Protein AF-A0A973NQU5-F1 (afdb_monomer_lite)

Radius of gyration: 27.14 Å; chains: 1; bounding box: 63×46×68 Å

Sequence (276 aa):
MAVRTELIERLRERLKNPSRRTDRRISVSRYELQSATDEELRAGRQSAADDLNALIDARRRGEPPPRNLREKAAAALARMKSPAPGQDPVPASSKAIGDAGRRLGFPLPEDLTTIHTEVADGGFGPGYGLLSIAGVVRIFERLRSYDLAPPWPEEMLPITDDDGVLHCIDRTGGTIMRFDPERLNDDNNNIPEALQEVAPSLESWLDRWLKGPTEEEIGSFEAAREKAFAEARERWRQRVEAYIEQLREQSAKERAKLGLGGANWEEKLRRDLLGQ

pLDDT: mean 86.37, std 11.41, range [46.97, 97.94]

Structure (mmCIF, N/CA/C/O backbone):
data_AF-A0A973NQU5-F1
#
_entry.id   AF-A0A973NQU5-F1
#
loop_
_atom_site.group_PDB
_atom_site.id
_atom_site.type_symbol
_atom_site.label_atom_id
_atom_site.label_alt_id
_atom_site.label_comp_id
_atom_site.label_asym_id
_atom_site.label_entity_id
_atom_site.label_seq_id
_atom_site.pdbx_PDB_ins_code
_atom_site.Cartn_x
_atom_site.Cartn_y
_atom_site.Cartn_z
_atom_site.occupancy
_atom_site.B_iso_or_equiv
_atom_site.auth_seq_id
_atom_site.auth_comp_id
_atom_site.auth_asym_id
_atom_site.auth_atom_id
_atom_site.pdbx_PDB_model_num
ATOM 1 N N . MET A 1 1 ? -7.163 15.495 21.583 1.00 59.81 1 MET A N 1
ATOM 2 C CA . MET A 1 1 ? -8.585 15.813 21.317 1.00 59.81 1 MET A CA 1
ATOM 3 C C . MET A 1 1 ? -8.732 16.633 20.035 1.00 59.81 1 MET A C 1
ATOM 5 O O . MET A 1 1 ? -9.025 16.021 19.024 1.00 59.81 1 MET A O 1
ATOM 9 N N . ALA A 1 2 ? -8.431 17.941 20.005 1.00 67.12 2 ALA A N 1
ATOM 10 C CA . ALA A 1 2 ? -8.667 18.783 18.814 1.00 67.12 2 ALA A CA 1
ATOM 11 C C . ALA A 1 2 ? -7.945 18.320 17.525 1.00 67.12 2 ALA A C 1
ATOM 13 O O . ALA A 1 2 ? -8.575 18.226 16.478 1.00 67.12 2 ALA A O 1
ATOM 14 N N . VAL A 1 3 ? -6.658 17.958 17.616 1.00 69.81 3 VAL A N 1
ATOM 15 C CA . VAL A 1 3 ? -5.856 17.483 16.464 1.00 69.81 3 VAL A CA 1
ATOM 16 C C . VAL A 1 3 ? -6.417 16.186 15.867 1.00 69.81 3 VAL A C 1
ATOM 18 O O . VAL A 1 3 ? -6.486 16.033 14.650 1.00 69.81 3 VAL A O 1
ATOM 21 N N . ARG A 1 4 ? -6.881 15.268 16.724 1.00 80.56 4 ARG A N 1
ATOM 22 C CA . ARG A 1 4 ? -7.478 13.995 16.302 1.00 80.56 4 ARG A CA 1
ATOM 23 C C . ARG A 1 4 ? -8.806 14.216 15.577 1.00 80.56 4 ARG A C 1
ATOM 25 O O . ARG A 1 4 ? -9.023 13.632 14.524 1.00 80.56 4 ARG A O 1
ATOM 32 N N . THR A 1 5 ? -9.663 15.098 16.091 1.00 86.38 5 THR A N 1
ATOM 33 C CA . THR A 1 5 ? -10.928 15.456 15.429 1.00 86.38 5 THR A CA 1
ATOM 34 C C . THR A 1 5 ? -10.690 16.075 14.050 1.00 86.38 5 THR A C 1
ATOM 36 O O . THR A 1 5 ? -11.356 15.700 13.090 1.00 86.38 5 THR A O 1
ATOM 39 N N . GLU A 1 6 ? -9.705 16.967 13.920 1.00 91.88 6 GLU A N 1
ATOM 40 C CA . GLU A 1 6 ? -9.344 17.563 12.629 1.00 91.88 6 GLU A CA 1
ATOM 41 C C . GLU A 1 6 ? -8.866 16.509 11.617 1.00 91.88 6 GLU A C 1
ATOM 43 O O . GLU A 1 6 ? -9.271 16.537 10.453 1.00 91.88 6 GLU A O 1
ATOM 48 N N . LEU A 1 7 ? -8.041 15.549 12.053 1.00 92.62 7 LEU A N 1
ATOM 49 C CA . LEU A 1 7 ? -7.598 14.447 11.200 1.00 92.62 7 LEU A CA 1
ATOM 50 C C . LEU A 1 7 ? -8.782 13.608 10.702 1.00 92.62 7 LEU A C 1
ATOM 52 O O . LEU A 1 7 ? -8.854 13.321 9.510 1.00 92.62 7 LEU A O 1
ATOM 56 N N . ILE A 1 8 ? -9.714 13.243 11.586 1.00 93.75 8 ILE A N 1
ATOM 57 C CA . ILE A 1 8 ? -10.902 12.452 11.231 1.00 93.75 8 ILE A CA 1
ATOM 58 C C . ILE A 1 8 ? -11.762 13.179 10.191 1.00 93.75 8 ILE A C 1
ATOM 60 O O . ILE A 1 8 ? -12.159 12.570 9.198 1.00 93.75 8 ILE A O 1
ATOM 64 N N . GLU A 1 9 ? -11.995 14.481 10.354 1.00 93.50 9 GLU A N 1
ATOM 65 C CA . GLU A 1 9 ? -12.750 15.269 9.373 1.00 93.50 9 GLU A CA 1
ATOM 66 C C . GLU A 1 9 ? -12.030 15.349 8.023 1.00 93.50 9 GLU A C 1
ATOM 68 O O . GLU A 1 9 ? -12.641 15.139 6.974 1.00 93.50 9 GLU A O 1
ATOM 73 N N . ARG A 1 10 ? -10.709 15.560 8.028 1.00 93.62 10 ARG A N 1
ATOM 74 C CA . ARG A 1 10 ? -9.906 15.554 6.798 1.00 93.62 10 ARG A CA 1
ATOM 75 C C . ARG A 1 10 ? -9.915 14.191 6.111 1.00 93.62 10 ARG A C 1
ATOM 77 O O . ARG A 1 10 ? -9.963 14.142 4.885 1.00 93.62 10 ARG A O 1
ATOM 84 N N . LEU A 1 11 ? -9.884 13.098 6.875 1.00 92.56 11 LEU A N 1
ATOM 85 C CA . LEU A 1 11 ? -10.032 11.742 6.350 1.00 92.56 11 LEU A CA 1
ATOM 86 C C . LEU A 1 11 ? -11.412 11.569 5.707 1.00 92.56 11 LEU A C 1
ATOM 88 O O . LEU A 1 11 ? -11.478 11.231 4.530 1.00 92.56 11 LEU A O 1
ATOM 92 N N . ARG A 1 12 ? -12.504 11.876 6.417 1.00 91.00 12 ARG A N 1
ATOM 93 C CA . ARG A 1 12 ? -13.875 11.792 5.879 1.00 91.00 12 ARG A CA 1
ATOM 94 C C . ARG A 1 12 ? -14.043 12.604 4.598 1.00 91.00 12 ARG A C 1
ATOM 96 O O . ARG A 1 12 ? -14.591 12.096 3.622 1.00 91.00 12 ARG A O 1
ATOM 103 N N . GLU A 1 13 ? -13.542 13.837 4.576 1.00 89.94 13 GLU A N 1
ATOM 104 C CA . GLU A 1 13 ? -13.572 14.685 3.384 1.00 89.94 13 GLU A CA 1
ATOM 105 C C . GLU A 1 13 ? -12.774 14.056 2.240 1.00 89.94 13 GLU A C 1
ATOM 107 O O . GLU A 1 13 ? -13.245 13.994 1.105 1.00 89.94 13 GLU A O 1
ATOM 112 N N . ARG A 1 14 ? -11.595 13.497 2.539 1.00 85.88 14 ARG A N 1
ATOM 113 C CA . ARG A 1 14 ? -10.786 12.792 1.545 1.00 85.88 14 ARG A CA 1
ATOM 114 C C . ARG A 1 14 ? -11.508 11.578 0.965 1.00 85.88 14 ARG A C 1
ATOM 116 O O . ARG A 1 14 ? -11.437 11.377 -0.244 1.00 85.88 14 ARG A O 1
ATOM 123 N N . LEU A 1 15 ? -12.235 10.820 1.789 1.00 83.50 15 LEU A N 1
ATOM 124 C CA . LEU A 1 15 ? -13.041 9.675 1.361 1.00 83.50 15 LEU A CA 1
ATOM 125 C C . LEU A 1 15 ? -14.243 10.075 0.495 1.00 83.50 15 LEU A C 1
ATOM 127 O O . LEU A 1 15 ? -14.815 9.210 -0.160 1.00 83.50 15 LEU A O 1
ATOM 131 N N . LYS A 1 16 ? -14.644 11.348 0.416 1.00 83.44 16 LYS A N 1
ATOM 132 C CA . LYS A 1 16 ? -15.660 11.770 -0.566 1.00 83.44 16 LYS A CA 1
ATOM 133 C C . LYS A 1 16 ? -15.128 11.758 -1.995 1.00 83.44 16 LYS A C 1
ATOM 135 O O . LYS A 1 16 ? -15.927 11.720 -2.924 1.00 83.44 16 LYS A O 1
ATOM 140 N N . ASN A 1 17 ? -13.806 11.769 -2.179 1.00 78.06 17 ASN A N 1
ATOM 141 C CA . ASN A 1 17 ? -13.178 11.653 -3.486 1.00 78.06 17 ASN A CA 1
ATOM 142 C C . ASN A 1 17 ? -12.894 10.172 -3.814 1.00 78.06 17 ASN A C 1
ATOM 144 O O . ASN A 1 17 ? -11.998 9.585 -3.201 1.00 78.06 17 ASN A O 1
ATOM 148 N N . PRO A 1 18 ? -13.591 9.568 -4.797 1.00 72.25 18 PRO A N 1
ATOM 149 C CA . PRO A 1 18 ? -13.374 8.174 -5.169 1.00 72.25 18 PRO A CA 1
ATOM 150 C C . PRO A 1 18 ? -11.935 7.862 -5.593 1.00 72.25 18 PRO A C 1
ATOM 152 O O . PRO A 1 18 ? -11.453 6.793 -5.264 1.00 72.25 18 PRO A O 1
ATOM 155 N N . SER A 1 19 ? -11.202 8.790 -6.226 1.00 69.31 19 SER A N 1
ATOM 156 C CA . SER A 1 19 ? -9.798 8.555 -6.626 1.00 69.31 19 SER A CA 1
ATOM 157 C C . SER A 1 19 ? -8.796 8.598 -5.465 1.00 69.31 19 SER A C 1
ATOM 159 O O . SER A 1 19 ? -7.590 8.434 -5.655 1.00 69.31 19 SER A O 1
ATOM 161 N N . ARG A 1 20 ? -9.279 8.888 -4.253 1.00 72.19 20 ARG A N 1
ATOM 162 C CA . ARG A 1 20 ? -8.501 8.928 -3.009 1.00 72.19 20 ARG A CA 1
ATOM 163 C C . ARG A 1 20 ? -8.943 7.871 -2.006 1.00 72.19 20 AR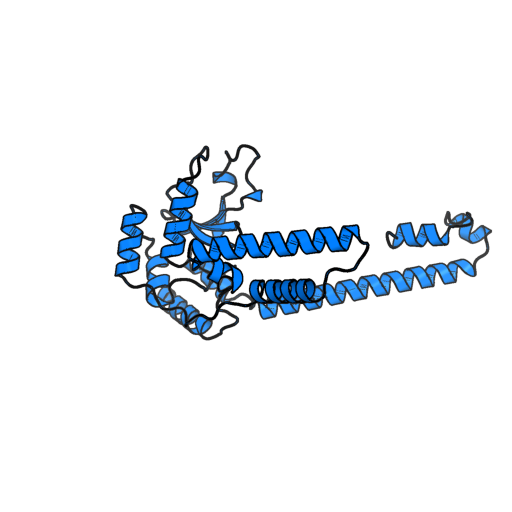G A C 1
ATOM 165 O O . ARG A 1 20 ? -8.289 7.713 -0.976 1.00 72.19 20 ARG A O 1
ATOM 172 N N . ARG A 1 21 ? -10.027 7.151 -2.289 1.00 72.00 21 ARG A N 1
ATOM 173 C CA . ARG A 1 21 ? -10.263 5.855 -1.667 1.00 72.00 21 ARG A CA 1
ATOM 174 C C . ARG A 1 21 ? -9.197 4.947 -2.262 1.00 72.00 21 ARG A C 1
ATOM 176 O O . ARG A 1 21 ? -9.011 4.923 -3.470 1.00 72.00 21 ARG A O 1
ATOM 183 N N . THR A 1 22 ? -8.443 4.254 -1.424 1.00 60.69 22 THR A N 1
ATOM 184 C CA . THR A 1 22 ? -7.533 3.209 -1.908 1.00 60.69 22 THR A CA 1
ATOM 185 C C . THR A 1 22 ? -8.295 1.909 -2.049 1.00 60.69 22 THR A C 1
ATOM 187 O O . THR A 1 22 ? -7.777 0.820 -1.823 1.00 60.69 22 THR A O 1
ATOM 190 N N . ASP A 1 23 ? -9.541 2.025 -2.515 1.00 49.03 23 ASP A N 1
ATOM 191 C CA . ASP A 1 23 ? -10.288 0.934 -3.075 1.00 49.03 23 ASP A CA 1
ATOM 192 C C . ASP A 1 23 ? -9.669 0.562 -4.433 1.00 49.03 23 ASP A C 1
ATOM 194 O O . ASP A 1 23 ? -10.332 0.473 -5.466 1.00 49.03 23 ASP A O 1
ATOM 198 N N . ARG A 1 24 ? -8.447 0.019 -4.366 1.00 46.97 24 ARG A N 1
ATOM 199 C CA . ARG A 1 24 ? -8.291 -1.348 -4.849 1.00 46.97 24 ARG A CA 1
ATOM 200 C C . ARG A 1 24 ? -9.302 -2.209 -4.097 1.00 46.97 24 ARG A C 1
ATOM 202 O O . ARG A 1 24 ? -8.956 -3.034 -3.255 1.00 46.97 24 ARG A O 1
ATOM 209 N N . ARG A 1 25 ? -10.589 -2.046 -4.446 1.00 51.72 25 ARG A N 1
ATOM 210 C CA . ARG A 1 25 ? -11.552 -3.126 -4.403 1.00 51.72 25 ARG A CA 1
ATOM 211 C C . ARG A 1 25 ? -10.754 -4.282 -4.950 1.00 51.72 25 ARG A C 1
ATOM 213 O O . ARG A 1 25 ? -10.216 -4.178 -6.058 1.00 51.72 25 ARG A O 1
ATOM 220 N N . ILE A 1 26 ? -10.601 -5.303 -4.114 1.00 52.62 26 ILE A N 1
ATOM 221 C CA . ILE A 1 26 ? -10.210 -6.645 -4.515 1.00 52.62 26 ILE A CA 1
ATOM 222 C C . ILE A 1 26 ? -10.668 -6.770 -5.963 1.00 52.62 26 ILE A C 1
ATOM 224 O O . ILE A 1 26 ? -11.856 -6.531 -6.213 1.00 52.62 26 ILE A O 1
ATOM 228 N N . SER A 1 27 ? -9.732 -6.915 -6.911 1.00 57.09 27 SER A N 1
ATOM 229 C CA . SER A 1 27 ? -10.090 -6.841 -8.333 1.00 57.09 27 SER A CA 1
ATOM 230 C C . SER A 1 27 ? -11.319 -7.706 -8.563 1.00 57.09 27 SER A C 1
ATOM 232 O O . SER A 1 27 ? -11.478 -8.677 -7.826 1.00 57.09 27 SER A O 1
ATOM 234 N N . VAL A 1 28 ? -12.202 -7.398 -9.516 1.00 56.66 28 VAL A N 1
ATOM 235 C CA . VAL A 1 28 ? -13.413 -8.226 -9.738 1.00 56.66 28 VAL A CA 1
ATOM 236 C C . VAL A 1 28 ? -13.073 -9.723 -9.651 1.00 56.66 28 VAL A C 1
ATOM 238 O O . VAL A 1 28 ? -13.726 -10.467 -8.931 1.00 56.66 28 VAL A O 1
ATOM 241 N N . SER A 1 29 ? -11.933 -10.106 -10.235 1.00 65.94 29 SER A N 1
ATOM 242 C CA . SER A 1 29 ? -11.349 -11.443 -10.117 1.00 65.94 29 SER A CA 1
ATOM 243 C C . SER A 1 29 ? -11.020 -11.899 -8.685 1.00 65.94 29 SER A C 1
ATOM 245 O O . SER A 1 29 ? -11.381 -13.010 -8.308 1.00 65.94 29 SER A O 1
ATOM 247 N N . ARG A 1 30 ? -10.303 -11.103 -7.888 1.00 61.12 30 ARG A N 1
ATOM 248 C CA . ARG A 1 30 ? -9.896 -11.466 -6.523 1.00 61.12 30 ARG A CA 1
ATOM 249 C C . ARG A 1 30 ? -11.069 -11.365 -5.526 1.00 61.12 30 ARG A C 1
ATOM 251 O O . ARG A 1 30 ? -11.092 -12.145 -4.582 1.00 61.12 30 ARG A O 1
ATOM 258 N N . TYR A 1 31 ? -12.052 -10.487 -5.754 1.00 59.41 31 TYR A N 1
ATOM 259 C CA . TYR A 1 31 ? -13.321 -10.471 -5.012 1.00 59.41 31 TYR A CA 1
ATOM 260 C C . TYR A 1 31 ? -14.111 -11.756 -5.261 1.00 59.41 31 TYR A C 1
ATOM 262 O O . TYR A 1 31 ? -14.460 -12.445 -4.311 1.00 59.41 31 TYR A O 1
ATOM 270 N N . GLU A 1 32 ? -14.322 -12.116 -6.529 1.00 65.06 32 GLU A N 1
ATOM 271 C CA . GLU A 1 32 ? -15.012 -13.352 -6.911 1.00 65.06 32 GLU A CA 1
ATOM 272 C C . GLU A 1 32 ? -14.291 -14.590 -6.390 1.00 65.06 32 GLU A C 1
ATOM 274 O O . GLU A 1 32 ? -14.937 -15.492 -5.889 1.00 65.06 32 GLU A O 1
ATOM 279 N N . LEU A 1 33 ? -12.957 -14.631 -6.428 1.00 68.44 33 LEU A N 1
ATOM 280 C CA . LEU A 1 33 ? -12.190 -15.729 -5.830 1.00 68.44 33 LEU A CA 1
ATOM 281 C C . LEU A 1 33 ? -12.397 -15.853 -4.314 1.00 68.44 33 LEU A C 1
ATOM 283 O O . LEU A 1 33 ? -12.327 -16.958 -3.787 1.00 68.44 33 LEU A O 1
ATOM 287 N N . GLN A 1 34 ? -12.604 -14.738 -3.612 1.00 61.31 34 GLN A N 1
ATOM 288 C CA . GLN A 1 34 ? -12.816 -14.730 -2.163 1.00 61.31 34 GLN A CA 1
ATOM 289 C C . GLN A 1 34 ? -14.265 -15.013 -1.763 1.00 61.31 34 GLN A C 1
ATOM 291 O O . GLN A 1 34 ? -14.490 -15.519 -0.666 1.00 61.31 34 GLN A O 1
ATOM 296 N N . SER A 1 35 ? -15.235 -14.668 -2.612 1.00 60.97 35 SER A N 1
ATOM 297 C CA . SER A 1 35 ? -16.658 -14.945 -2.391 1.00 60.97 35 SER A CA 1
ATOM 298 C C . SER A 1 35 ? -17.134 -16.249 -3.033 1.00 60.97 35 SER A C 1
ATOM 300 O O . SER A 1 35 ? -18.232 -16.702 -2.713 1.00 60.97 35 SER A O 1
ATOM 302 N N . ALA A 1 36 ? -16.320 -16.858 -3.900 1.00 70.31 36 ALA A N 1
ATOM 303 C CA . ALA A 1 36 ? -16.636 -18.103 -4.579 1.00 70.31 36 ALA A CA 1
ATOM 304 C C . ALA A 1 36 ? -16.765 -19.265 -3.595 1.00 70.31 36 ALA A C 1
ATOM 306 O O . ALA A 1 36 ? -15.918 -19.510 -2.735 1.00 70.31 36 ALA A O 1
ATOM 307 N N . THR A 1 37 ? -17.818 -20.036 -3.800 1.00 78.19 37 THR A N 1
ATOM 308 C CA . THR A 1 37 ? -18.009 -21.355 -3.217 1.00 78.19 37 THR A CA 1
ATOM 309 C C . THR A 1 37 ? -16.975 -22.347 -3.758 1.00 78.19 37 THR A C 1
ATOM 311 O O . THR A 1 37 ? -16.409 -22.183 -4.844 1.00 78.19 37 THR A O 1
ATOM 314 N N . ASP A 1 38 ? -16.766 -23.450 -3.038 1.00 70.12 38 ASP A N 1
ATOM 315 C CA . ASP A 1 38 ? -15.877 -24.533 -3.484 1.00 70.12 38 ASP A CA 1
ATOM 316 C C . ASP A 1 38 ? -16.263 -25.102 -4.860 1.00 70.12 38 ASP A C 1
ATOM 318 O O . ASP A 1 38 ? -15.408 -25.594 -5.604 1.00 70.12 38 ASP A O 1
ATOM 322 N N . GLU A 1 39 ? -17.550 -25.050 -5.210 1.00 74.50 39 GLU A N 1
ATOM 323 C CA . GLU A 1 39 ? -18.064 -25.484 -6.507 1.00 74.50 39 GLU A CA 1
ATOM 324 C C . GLU A 1 39 ? -17.664 -24.525 -7.632 1.00 74.50 39 GLU A C 1
ATOM 326 O O . GLU A 1 39 ? -17.133 -24.967 -8.655 1.00 74.50 39 GLU A O 1
ATOM 331 N N . GLU A 1 40 ? -17.797 -23.219 -7.406 1.00 69.00 40 GLU A N 1
ATOM 332 C CA . GLU A 1 40 ? -17.357 -22.177 -8.339 1.00 69.00 40 GLU A CA 1
ATOM 333 C C . GLU A 1 40 ? -15.834 -22.200 -8.538 1.00 69.00 40 GLU A C 1
ATOM 335 O O . GLU A 1 40 ? -15.351 -22.125 -9.671 1.00 69.00 40 GLU A O 1
ATOM 340 N N . LEU A 1 41 ? -15.058 -22.413 -7.468 1.00 74.44 41 LEU A N 1
ATOM 341 C CA . LEU A 1 41 ? -13.600 -22.563 -7.549 1.00 74.44 41 LEU A CA 1
ATOM 342 C C . LEU A 1 41 ? -13.176 -23.811 -8.336 1.00 74.44 41 LEU A C 1
ATOM 344 O O . LEU A 1 41 ? -12.139 -23.810 -9.010 1.00 74.44 41 LEU A O 1
ATOM 348 N N . ARG A 1 42 ? -13.938 -24.906 -8.244 1.00 78.25 42 ARG A N 1
ATOM 349 C CA . ARG A 1 42 ? -13.676 -26.135 -9.009 1.00 78.25 42 ARG A CA 1
ATOM 350 C C . ARG A 1 42 ? -14.001 -25.938 -10.489 1.00 78.25 42 ARG A C 1
ATOM 352 O O . ARG A 1 42 ? -13.183 -26.299 -11.334 1.00 78.25 42 ARG A O 1
ATOM 359 N N . ALA A 1 43 ? -15.138 -25.317 -10.796 1.00 79.38 43 ALA A N 1
ATOM 360 C CA . ALA A 1 43 ? -15.532 -24.988 -12.164 1.00 79.38 43 ALA A CA 1
ATOM 361 C C . ALA A 1 43 ? -14.533 -24.028 -12.833 1.00 79.38 43 ALA A C 1
ATOM 363 O O . ALA A 1 43 ? -14.110 -24.261 -13.968 1.00 79.38 43 ALA A O 1
ATOM 364 N N . GLY A 1 44 ? -14.076 -23.000 -12.108 1.00 82.62 44 GLY A N 1
ATOM 365 C CA . GLY A 1 44 ? -13.054 -22.068 -12.588 1.00 82.62 44 GLY A CA 1
ATOM 366 C C . GLY A 1 44 ? -11.729 -22.759 -12.928 1.00 82.62 44 GLY A C 1
ATOM 367 O O . GLY A 1 44 ? -11.143 -22.490 -13.978 1.00 82.62 44 GLY A O 1
ATOM 368 N N . ARG A 1 45 ? -11.284 -23.708 -12.091 1.00 85.31 45 ARG A N 1
ATOM 369 C CA . ARG A 1 45 ? -10.077 -24.513 -12.352 1.00 85.31 45 ARG A CA 1
ATOM 370 C C . ARG A 1 45 ? -10.205 -25.379 -13.603 1.00 85.31 45 ARG A C 1
ATOM 372 O O . ARG A 1 45 ? -9.264 -25.420 -14.392 1.00 85.31 45 ARG A O 1
ATOM 379 N N . GLN A 1 46 ? -11.352 -26.029 -13.804 1.00 86.12 46 GLN A N 1
ATOM 380 C CA . GLN A 1 46 ? -11.585 -26.844 -14.998 1.00 86.12 46 GLN A CA 1
ATOM 381 C C . GLN A 1 46 ? -11.560 -25.986 -16.271 1.00 86.12 46 GLN A C 1
ATOM 383 O O . GLN A 1 46 ? -10.836 -26.308 -17.209 1.00 86.12 46 GLN A O 1
ATOM 388 N N . SER A 1 47 ? -12.250 -24.839 -16.266 1.00 87.56 47 SER A N 1
ATOM 389 C CA . SER A 1 47 ? -12.240 -23.916 -17.408 1.00 87.56 47 SER A CA 1
ATOM 390 C C . SER A 1 47 ? -10.833 -23.405 -17.737 1.00 87.56 47 SER A C 1
ATOM 392 O O . SER A 1 47 ? -10.508 -23.242 -18.911 1.00 87.56 47 SER A O 1
ATOM 394 N N . ALA A 1 48 ? -9.998 -23.136 -16.728 1.00 86.38 48 ALA A N 1
ATOM 395 C CA . ALA A 1 48 ? -8.621 -22.698 -16.944 1.00 86.38 48 ALA A CA 1
ATOM 396 C C . ALA A 1 48 ? -7.744 -23.809 -17.548 1.00 86.38 48 ALA A C 1
ATOM 398 O O . ALA A 1 48 ? -6.904 -23.533 -18.406 1.00 86.38 48 ALA A O 1
ATOM 399 N N . ALA A 1 49 ? -7.950 -25.063 -17.130 1.00 88.12 49 ALA A N 1
ATOM 400 C CA . ALA A 1 49 ? -7.253 -26.216 -17.693 1.00 88.12 49 ALA A CA 1
ATOM 401 C C . ALA A 1 49 ? -7.615 -26.433 -19.173 1.00 88.12 49 ALA A C 1
ATOM 403 O O . ALA A 1 49 ? -6.727 -26.653 -20.000 1.00 88.12 49 ALA A O 1
ATOM 404 N N . ASP A 1 50 ? -8.895 -26.304 -19.522 1.00 90.75 50 ASP A N 1
ATOM 405 C CA . ASP A 1 50 ? -9.370 -26.443 -20.902 1.00 90.75 50 ASP A CA 1
ATOM 406 C C . ASP A 1 50 ? -8.809 -25.330 -21.808 1.00 90.75 50 ASP A C 1
ATOM 408 O O . ASP A 1 50 ? -8.310 -25.604 -22.904 1.00 90.75 50 ASP A O 1
ATOM 412 N N . ASP A 1 51 ? -8.806 -24.081 -21.326 1.00 90.69 51 ASP A N 1
ATOM 413 C CA . ASP A 1 51 ? -8.229 -22.939 -22.046 1.00 90.69 51 ASP A CA 1
ATOM 414 C C . ASP A 1 51 ? -6.705 -23.111 -22.255 1.00 90.69 51 ASP A C 1
ATOM 416 O O . ASP A 1 51 ? -6.185 -22.806 -23.333 1.00 90.69 51 ASP A O 1
ATOM 420 N N . LEU A 1 52 ? -5.980 -23.652 -21.266 1.00 89.88 52 LEU A N 1
ATOM 421 C CA . LEU A 1 52 ? -4.547 -23.950 -21.385 1.00 89.88 52 LEU A CA 1
ATOM 422 C C . LEU A 1 52 ? -4.269 -25.046 -22.424 1.00 89.88 52 LEU A C 1
ATOM 424 O O . LEU A 1 52 ? -3.363 -24.893 -23.246 1.00 89.88 52 LEU A O 1
ATOM 428 N N . ASN A 1 53 ? -5.056 -26.124 -22.428 1.00 92.25 53 ASN A N 1
ATOM 429 C CA . ASN A 1 53 ? -4.931 -27.192 -23.422 1.00 92.25 53 ASN A CA 1
ATOM 430 C C . ASN A 1 53 ? -5.151 -26.660 -24.845 1.00 92.25 53 ASN A C 1
ATOM 432 O O . ASN A 1 53 ? -4.354 -26.938 -25.742 1.00 92.25 53 ASN A O 1
ATOM 436 N N . ALA A 1 54 ? -6.159 -25.806 -25.039 1.00 89.38 54 ALA A N 1
ATOM 437 C CA . ALA A 1 54 ? -6.422 -25.178 -26.330 1.00 89.38 54 ALA A CA 1
ATOM 438 C C . ALA A 1 54 ? -5.258 -24.283 -26.812 1.00 89.38 54 ALA A C 1
ATOM 440 O O . ALA A 1 54 ? -4.952 -24.257 -28.008 1.00 89.38 54 ALA A O 1
ATOM 441 N N . LEU A 1 55 ? -4.568 -23.583 -25.900 1.00 89.62 55 LEU A N 1
ATOM 442 C CA . LEU A 1 55 ? -3.359 -22.810 -26.223 1.00 89.62 55 LEU A CA 1
ATOM 443 C C . LEU A 1 55 ? -2.175 -23.704 -26.607 1.00 89.62 55 LEU A C 1
ATOM 445 O O . LEU A 1 55 ? -1.456 -23.389 -27.559 1.00 89.62 55 LEU A O 1
ATOM 449 N N . ILE A 1 56 ? -1.969 -24.806 -25.881 1.00 91.75 56 ILE A N 1
ATOM 450 C CA . ILE A 1 56 ? -0.913 -25.783 -26.178 1.00 91.75 56 ILE A CA 1
ATOM 451 C C . ILE A 1 56 ? -1.122 -26.367 -27.577 1.00 91.75 56 ILE A C 1
ATOM 453 O O . ILE A 1 56 ? -0.175 -26.434 -28.364 1.00 91.75 56 ILE A O 1
ATOM 457 N N . ASP A 1 57 ? -2.356 -26.725 -27.917 1.00 92.88 57 ASP A N 1
ATOM 458 C CA . ASP A 1 57 ? -2.692 -27.304 -29.213 1.00 92.88 57 ASP A CA 1
ATOM 459 C C . ASP A 1 57 ? -2.537 -26.310 -30.369 1.00 92.88 57 ASP A C 1
ATOM 461 O O . ASP A 1 57 ? -1.968 -26.663 -31.404 1.00 92.88 57 ASP A O 1
ATOM 465 N N . ALA A 1 58 ? -2.958 -25.052 -30.194 1.00 89.19 58 ALA A N 1
ATOM 466 C CA . ALA A 1 58 ? -2.715 -24.002 -31.188 1.00 89.19 58 ALA A CA 1
ATOM 467 C C . ALA A 1 58 ? -1.209 -23.797 -31.426 1.00 89.19 58 ALA A C 1
ATOM 469 O O . ALA A 1 58 ? -0.751 -23.761 -32.569 1.00 89.19 58 ALA A O 1
ATOM 470 N N . ARG A 1 59 ? -0.409 -23.771 -30.350 1.00 91.31 59 ARG A N 1
ATOM 471 C CA . ARG A 1 59 ? 1.050 -23.642 -30.448 1.00 91.31 59 ARG A CA 1
ATOM 472 C C . ARG A 1 59 ? 1.694 -24.834 -31.155 1.00 91.31 59 ARG A C 1
ATOM 474 O O . ARG A 1 59 ? 2.602 -24.633 -31.956 1.00 91.31 59 ARG A O 1
ATOM 481 N N . ARG A 1 60 ? 1.221 -26.059 -30.899 1.00 93.00 60 ARG A N 1
ATOM 482 C CA . ARG A 1 60 ? 1.682 -27.274 -31.598 1.00 93.00 60 ARG A CA 1
ATOM 483 C C . ARG A 1 60 ? 1.400 -27.227 -33.098 1.00 93.00 60 ARG A C 1
ATOM 485 O O . ARG A 1 60 ? 2.207 -27.730 -33.871 1.00 93.00 60 ARG A O 1
ATOM 492 N N . ARG A 1 61 ? 0.294 -26.602 -33.509 1.00 92.69 61 ARG A N 1
ATOM 493 C CA . ARG A 1 61 ? -0.065 -26.402 -34.923 1.00 92.69 61 ARG A CA 1
ATOM 494 C C . ARG A 1 61 ? 0.623 -25.197 -35.579 1.00 92.69 61 ARG A C 1
ATOM 496 O O . ARG A 1 61 ? 0.422 -24.968 -36.765 1.00 92.69 61 ARG A O 1
ATOM 503 N N . GLY A 1 62 ? 1.431 -24.430 -34.839 1.00 93.50 62 GLY A N 1
ATOM 504 C CA . GLY A 1 62 ? 2.025 -23.183 -35.338 1.00 93.50 62 GLY A CA 1
ATOM 505 C C . GLY A 1 62 ? 0.993 -22.074 -35.571 1.00 93.50 62 GLY A C 1
ATOM 506 O O . GLY A 1 62 ? 1.257 -21.119 -36.299 1.00 93.50 62 GLY A O 1
ATOM 507 N N . GLU A 1 63 ? -0.186 -22.200 -34.966 1.00 92.50 63 GLU A N 1
ATOM 508 C CA . GLU A 1 63 ? -1.297 -21.274 -35.126 1.00 92.50 63 GLU A CA 1
ATOM 509 C C . GLU A 1 63 ? -1.266 -20.185 -34.044 1.00 92.50 63 GLU A C 1
ATOM 511 O O . GLU A 1 63 ? -0.823 -20.413 -32.911 1.00 92.50 63 GLU A O 1
ATOM 516 N N . PRO A 1 64 ? -1.773 -18.981 -34.351 1.00 90.38 64 PRO A N 1
ATOM 517 C CA . PRO A 1 64 ? -2.025 -17.980 -33.328 1.00 90.38 64 PRO A CA 1
ATOM 518 C C . PRO A 1 64 ? -3.024 -18.485 -32.269 1.00 90.38 64 PRO A C 1
ATOM 520 O O . PRO A 1 64 ? -3.923 -19.261 -32.597 1.00 90.38 64 PRO A O 1
ATOM 523 N N . PRO A 1 65 ? -2.959 -17.974 -31.022 1.00 88.88 65 PRO A N 1
ATOM 524 C CA . PRO A 1 65 ? -3.983 -18.237 -30.019 1.00 88.88 65 PRO A CA 1
ATOM 525 C C . PRO A 1 65 ? -5.396 -17.953 -30.558 1.00 88.88 65 PRO A C 1
ATOM 527 O O . PRO A 1 65 ? -5.600 -16.880 -31.143 1.00 88.88 65 PRO A O 1
ATOM 530 N N . PRO A 1 66 ? -6.365 -18.860 -30.336 1.00 91.25 66 PRO A N 1
ATOM 531 C CA . PRO A 1 66 ? -7.755 -18.667 -30.723 1.00 91.25 66 PRO A CA 1
ATOM 532 C C . PRO A 1 66 ? -8.312 -17.318 -30.258 1.00 91.25 66 PRO A C 1
ATOM 534 O O . PRO A 1 66 ? -8.032 -16.852 -29.149 1.00 91.25 66 PRO A O 1
ATOM 537 N N . ARG A 1 67 ? -9.118 -16.673 -31.110 1.00 88.94 67 ARG A N 1
ATOM 538 C CA . ARG A 1 67 ? -9.663 -15.330 -30.852 1.00 88.94 67 ARG A CA 1
ATOM 539 C C . ARG A 1 67 ? -10.437 -15.257 -29.532 1.00 88.94 67 ARG A C 1
ATOM 541 O O . ARG A 1 67 ? -10.224 -14.324 -28.767 1.00 88.94 67 ARG A O 1
ATOM 548 N N . ASN A 1 68 ? -11.259 -16.260 -29.238 1.00 88.75 68 ASN A N 1
ATOM 549 C CA . ASN A 1 68 ? -12.009 -16.364 -27.986 1.00 88.75 68 ASN A CA 1
ATOM 550 C C . ASN A 1 68 ? -11.092 -16.405 -26.750 1.00 88.75 68 ASN A C 1
ATOM 552 O O . ASN A 1 68 ? -11.431 -15.817 -25.729 1.00 88.75 68 ASN A O 1
ATOM 556 N N . LEU A 1 69 ? -9.919 -17.044 -26.832 1.00 87.88 69 LEU A N 1
ATOM 557 C CA . LEU A 1 69 ? -8.951 -17.071 -25.729 1.00 87.88 69 LEU A CA 1
ATOM 558 C C . LEU A 1 69 ? -8.253 -15.723 -25.551 1.00 87.88 69 LEU A C 1
ATOM 560 O O . LEU A 1 69 ? -8.023 -15.298 -24.424 1.00 87.88 69 LEU A O 1
ATOM 564 N N . ARG A 1 70 ? -7.962 -15.013 -26.648 1.00 86.81 70 ARG A N 1
ATOM 565 C CA . ARG A 1 70 ? -7.437 -13.638 -26.585 1.00 86.81 70 ARG A CA 1
ATOM 566 C C . ARG A 1 70 ? -8.446 -12.680 -25.957 1.00 86.81 70 ARG A C 1
ATOM 568 O O . ARG A 1 70 ? -8.070 -11.874 -25.114 1.00 86.81 70 ARG A O 1
ATOM 575 N N . GLU A 1 71 ? -9.717 -12.790 -26.337 1.00 87.38 71 GLU A N 1
ATOM 576 C CA . GLU A 1 71 ? -10.810 -11.998 -25.765 1.00 87.38 71 GLU A CA 1
ATOM 577 C C . GLU A 1 71 ? -11.028 -12.339 -24.284 1.00 87.38 71 GLU A C 1
ATOM 579 O O . GLU A 1 71 ? -11.099 -11.428 -23.460 1.00 87.38 71 GLU A O 1
ATOM 584 N N . LYS A 1 72 ? -11.024 -13.628 -23.911 1.00 84.50 72 LYS A N 1
ATOM 585 C CA . LYS A 1 72 ? -11.048 -14.067 -22.505 1.00 84.50 72 LYS A CA 1
ATOM 586 C C . LYS A 1 72 ? -9.863 -13.517 -21.710 1.00 84.50 72 LYS A C 1
ATOM 588 O O . LYS A 1 72 ? -10.065 -13.021 -20.608 1.00 84.50 72 LYS A O 1
ATOM 593 N N . ALA A 1 73 ? -8.647 -13.566 -22.253 1.00 82.06 73 ALA A N 1
ATOM 594 C CA . ALA A 1 73 ? -7.454 -13.039 -21.592 1.00 82.06 73 ALA A CA 1
ATOM 595 C C . ALA A 1 73 ? -7.525 -11.515 -21.414 1.00 82.06 73 ALA A C 1
ATOM 597 O O . ALA A 1 73 ? -7.210 -11.006 -20.340 1.00 82.06 73 ALA A O 1
ATOM 598 N N . ALA A 1 74 ? -7.993 -10.784 -22.430 1.00 79.75 74 ALA A N 1
ATOM 599 C CA . ALA A 1 74 ? -8.219 -9.345 -22.338 1.00 79.75 74 ALA A CA 1
ATOM 600 C C . ALA A 1 74 ? -9.302 -9.003 -21.301 1.00 79.75 74 ALA A C 1
ATOM 602 O O . ALA A 1 74 ? -9.115 -8.085 -20.506 1.00 79.75 74 ALA A O 1
ATOM 603 N N . ALA A 1 75 ? -10.396 -9.769 -21.253 1.00 79.62 75 ALA A N 1
ATOM 604 C CA . ALA A 1 75 ? -11.454 -9.609 -20.259 1.00 79.62 75 ALA A CA 1
ATOM 605 C C . ALA A 1 75 ? -10.977 -9.956 -18.839 1.00 79.62 75 ALA A C 1
ATOM 607 O O . ALA A 1 75 ? -11.304 -9.244 -17.894 1.00 79.62 75 ALA A O 1
ATOM 608 N N . ALA A 1 76 ? -10.166 -11.003 -18.673 1.00 76.50 76 ALA A N 1
ATOM 609 C CA . ALA A 1 76 ? -9.551 -11.353 -17.396 1.00 76.50 76 ALA A CA 1
ATOM 610 C C . ALA A 1 76 ? -8.584 -10.256 -16.929 1.00 76.50 76 ALA A C 1
ATOM 612 O O . ALA A 1 76 ? -8.636 -9.846 -15.774 1.00 76.50 76 ALA A O 1
ATOM 613 N N . LEU A 1 77 ? -7.759 -9.717 -17.833 1.00 72.81 77 LEU A N 1
ATOM 614 C CA . LEU A 1 77 ? -6.876 -8.586 -17.549 1.00 72.81 77 LEU A CA 1
ATOM 615 C C . LEU A 1 77 ? -7.665 -7.327 -17.178 1.00 72.81 77 LEU A C 1
ATOM 617 O O . LEU A 1 77 ? -7.289 -6.633 -16.238 1.00 72.81 77 LEU A O 1
ATOM 621 N N . ALA A 1 78 ? -8.766 -7.049 -17.880 1.00 69.44 78 ALA A N 1
ATOM 622 C CA . ALA A 1 78 ? -9.668 -5.962 -17.530 1.00 69.44 78 ALA A CA 1
ATOM 623 C C . ALA A 1 78 ? -10.248 -6.179 -16.127 1.00 69.44 78 ALA A C 1
ATOM 625 O O . ALA A 1 78 ? -10.090 -5.309 -15.286 1.00 69.44 78 ALA A O 1
ATOM 626 N N . ARG A 1 79 ? -10.788 -7.365 -15.812 1.00 66.12 79 ARG A N 1
ATOM 627 C CA . ARG A 1 79 ? -11.326 -7.707 -14.478 1.00 66.12 79 ARG A CA 1
ATOM 628 C C . ARG A 1 79 ? -10.284 -7.660 -13.364 1.00 66.12 79 ARG A C 1
ATOM 630 O O . ARG A 1 79 ? -10.626 -7.292 -12.248 1.00 66.12 79 ARG A O 1
ATOM 637 N N . MET A 1 80 ? -9.031 -8.015 -13.649 1.00 65.12 80 MET A N 1
ATOM 638 C CA . MET A 1 80 ? -7.914 -7.891 -12.705 1.00 65.12 80 MET A CA 1
ATOM 639 C C . MET A 1 80 ? -7.550 -6.430 -12.417 1.00 65.12 80 MET A C 1
ATOM 641 O O . MET A 1 80 ? -7.066 -6.131 -11.330 1.00 65.12 80 MET A O 1
ATOM 645 N N . LYS A 1 81 ? -7.796 -5.528 -13.371 1.00 58.19 81 LYS A N 1
ATOM 646 C CA . LYS A 1 81 ? -7.557 -4.083 -13.244 1.00 58.19 81 LYS A CA 1
ATOM 647 C C . LYS A 1 81 ? -8.797 -3.308 -12.794 1.00 58.19 81 LYS A C 1
ATOM 649 O O . LYS A 1 81 ? -8.674 -2.177 -12.340 1.00 58.19 81 LYS A O 1
ATOM 654 N N . SER A 1 82 ? -9.983 -3.891 -12.948 1.00 53.91 82 SER A N 1
ATOM 655 C CA . SER A 1 82 ? -11.250 -3.265 -12.600 1.00 53.91 82 SER A CA 1
ATOM 656 C C . SER A 1 82 ? -11.535 -3.410 -11.104 1.00 53.91 82 SER A C 1
ATOM 658 O O . SER A 1 82 ? -11.534 -4.533 -10.586 1.00 53.91 82 SER A O 1
ATOM 660 N N . PRO A 1 83 ? -11.861 -2.305 -10.419 1.00 53.81 83 PRO A N 1
ATOM 661 C CA . PRO A 1 83 ? -12.328 -2.347 -9.041 1.00 53.81 83 PRO A CA 1
ATOM 662 C C . PRO A 1 83 ? -13.689 -3.069 -8.960 1.00 53.81 83 PRO A C 1
ATOM 664 O O . PRO A 1 83 ? -14.619 -2.693 -9.676 1.00 53.81 83 PRO A O 1
ATOM 667 N N . ALA A 1 84 ? -13.855 -4.077 -8.092 1.00 55.66 84 ALA A N 1
ATOM 668 C CA . ALA A 1 84 ? -15.165 -4.710 -7.855 1.00 55.66 84 ALA A CA 1
ATOM 669 C C . ALA A 1 84 ? -16.217 -3.688 -7.374 1.00 55.66 84 ALA A C 1
ATOM 671 O O . ALA A 1 84 ? -15.864 -2.812 -6.605 1.00 55.66 84 ALA A O 1
ATOM 672 N N . PRO A 1 85 ? -17.495 -3.724 -7.785 1.00 48.34 85 PRO A N 1
ATOM 673 C CA . PRO A 1 85 ? -18.515 -2.806 -7.263 1.00 48.34 85 PRO A CA 1
ATOM 674 C C . PRO A 1 85 ? -18.610 -2.891 -5.728 1.00 48.34 85 PRO A C 1
ATOM 676 O O . PRO A 1 85 ? -18.807 -3.968 -5.178 1.00 48.34 85 PRO A O 1
ATOM 679 N N . GLY A 1 86 ? -18.466 -1.758 -5.037 1.00 51.69 86 GLY A N 1
ATOM 680 C CA . GLY A 1 86 ? -18.506 -1.663 -3.577 1.00 51.69 86 GLY A CA 1
ATOM 681 C C . GLY A 1 86 ? -19.325 -0.459 -3.125 1.00 51.69 86 GLY A C 1
ATOM 682 O O . GLY A 1 86 ? -19.238 0.612 -3.731 1.00 51.69 86 GLY A O 1
ATOM 683 N N . GLN A 1 87 ? -20.130 -0.659 -2.081 1.00 52.50 87 GLN A N 1
ATOM 684 C CA . GLN A 1 87 ? -20.763 0.420 -1.320 1.00 52.50 87 GLN A CA 1
ATOM 685 C C . GLN A 1 87 ? -19.682 1.329 -0.717 1.00 52.50 87 GLN A C 1
ATOM 687 O O . GLN A 1 87 ? -18.540 0.897 -0.547 1.00 52.50 87 GLN A O 1
ATOM 692 N N . ASP A 1 88 ? -20.031 2.586 -0.429 1.00 60.38 88 ASP A N 1
ATOM 693 C CA . ASP A 1 88 ? -19.134 3.504 0.276 1.00 60.38 88 ASP A CA 1
ATOM 694 C C . ASP A 1 88 ? -18.553 2.816 1.526 1.00 60.38 88 ASP A C 1
ATOM 696 O O . ASP A 1 88 ? -19.288 2.079 2.190 1.00 60.38 88 ASP A O 1
ATOM 700 N N . PRO A 1 89 ? -17.263 3.015 1.853 1.00 68.19 89 PRO A N 1
ATOM 701 C CA . PRO A 1 89 ? -16.662 2.394 3.026 1.00 68.19 89 PRO A CA 1
ATOM 702 C C . PRO A 1 89 ? -17.462 2.764 4.286 1.00 68.19 89 PRO A C 1
ATOM 704 O O . PRO A 1 89 ? -17.506 3.928 4.681 1.00 68.19 89 PRO A O 1
ATOM 707 N N . VAL A 1 90 ? -18.146 1.789 4.888 1.00 83.06 90 VAL A N 1
ATOM 708 C CA . VAL A 1 90 ? -18.965 1.996 6.092 1.00 83.06 90 VAL A CA 1
ATOM 709 C C . VAL A 1 90 ? -18.075 1.838 7.327 1.00 83.06 90 VAL A C 1
ATOM 711 O O . VAL A 1 90 ? -17.234 0.936 7.343 1.00 83.06 90 VAL A O 1
ATOM 714 N N . PRO A 1 91 ? -18.233 2.666 8.373 1.00 92.56 91 PRO A N 1
ATOM 715 C CA . PRO A 1 91 ? -17.501 2.472 9.616 1.00 92.56 91 PRO A CA 1
ATOM 716 C C . PRO A 1 91 ? -17.793 1.127 10.296 1.00 92.56 91 PRO A C 1
ATOM 718 O O . PRO A 1 91 ? -18.909 0.603 10.256 1.00 92.56 91 PRO A O 1
ATOM 721 N N . ALA A 1 92 ? -16.783 0.583 10.967 1.00 92.06 92 ALA A N 1
ATOM 722 C CA . ALA A 1 92 ? -16.884 -0.647 11.730 1.00 92.06 92 ALA A CA 1
ATOM 723 C C . ALA A 1 92 ? -17.836 -0.476 12.922 1.00 92.06 92 ALA A C 1
ATOM 725 O O . ALA A 1 92 ? -17.821 0.529 13.633 1.00 92.06 92 ALA A O 1
ATOM 726 N N . SER A 1 93 ? -18.642 -1.503 13.194 1.00 93.44 93 SER A N 1
ATOM 727 C CA . SER A 1 93 ? -19.462 -1.528 14.409 1.00 93.44 93 SER A CA 1
ATOM 728 C C . SER A 1 93 ? -18.606 -1.793 15.652 1.00 93.44 93 SER A C 1
ATOM 730 O O . SER A 1 93 ? -17.634 -2.549 15.603 1.00 93.44 93 SER A O 1
ATOM 732 N N . SER A 1 94 ? -19.021 -1.278 16.813 1.00 94.19 94 SER A N 1
ATOM 733 C CA . SER A 1 94 ? -18.359 -1.582 18.094 1.00 94.19 94 SER A CA 1
ATOM 734 C C . SER A 1 94 ? -18.333 -3.084 18.401 1.00 94.19 94 SER A C 1
ATOM 736 O O . SER A 1 94 ? -17.396 -3.575 19.028 1.00 94.19 94 SER A O 1
ATOM 738 N N . LYS A 1 95 ? -19.334 -3.837 17.918 1.00 94.00 95 LYS A N 1
ATOM 739 C CA . LYS A 1 95 ? -19.351 -5.301 18.011 1.00 94.00 95 LYS A CA 1
ATOM 740 C C . LYS A 1 95 ? -18.197 -5.916 17.218 1.00 94.00 95 LYS A C 1
ATOM 742 O O . LYS A 1 95 ? -17.482 -6.744 17.766 1.00 94.00 95 LYS A O 1
ATOM 747 N N . ALA A 1 96 ? -17.979 -5.484 15.974 1.00 93.19 96 ALA A N 1
ATOM 748 C CA . ALA A 1 96 ? -16.878 -5.978 15.146 1.00 93.19 96 ALA A CA 1
ATOM 749 C C . ALA A 1 96 ? -15.506 -5.713 15.793 1.00 93.19 96 ALA A C 1
ATOM 751 O O . ALA A 1 96 ? -14.667 -6.610 15.825 1.00 93.19 96 ALA A O 1
ATOM 752 N N . ILE A 1 97 ? -15.312 -4.529 16.388 1.00 97.50 97 ILE A N 1
ATOM 753 C CA . ILE A 1 97 ? -14.102 -4.193 17.159 1.00 97.50 97 ILE A CA 1
ATOM 754 C C . ILE A 1 97 ? -13.926 -5.135 18.356 1.00 97.50 97 ILE A C 1
ATOM 756 O O . ILE A 1 97 ? -12.851 -5.702 18.554 1.00 97.50 97 ILE A O 1
ATOM 760 N N . GLY A 1 98 ? -14.984 -5.339 19.146 1.00 96.81 98 GLY A N 1
ATOM 761 C CA . GLY A 1 98 ? -14.939 -6.225 20.307 1.00 96.81 98 GLY A CA 1
ATOM 762 C C . GLY A 1 98 ? -14.677 -7.686 19.934 1.00 96.81 98 GLY A C 1
ATOM 763 O O . GLY A 1 98 ? -13.929 -8.377 20.626 1.00 96.81 98 GLY A O 1
ATOM 764 N N . ASP A 1 99 ? -15.280 -8.168 18.848 1.00 96.38 99 ASP A N 1
ATOM 765 C CA . ASP A 1 99 ? -15.090 -9.526 18.329 1.00 96.38 99 ASP A CA 1
ATOM 766 C C . ASP A 1 99 ? -13.647 -9.726 17.840 1.00 96.38 99 ASP A C 1
ATOM 768 O O . ASP A 1 99 ? -13.025 -10.745 18.146 1.00 96.38 99 ASP A O 1
ATOM 772 N N . ALA A 1 100 ? -13.087 -8.729 17.150 1.00 96.94 100 ALA A N 1
ATOM 773 C CA . ALA A 1 100 ? -11.700 -8.740 16.707 1.00 96.94 100 ALA A CA 1
ATOM 774 C C . ALA A 1 100 ? -10.714 -8.756 17.876 1.00 96.94 100 ALA A C 1
ATOM 776 O O . ALA A 1 100 ? -9.810 -9.587 17.881 1.00 96.94 100 ALA A O 1
ATOM 777 N N . GLY A 1 101 ? -10.922 -7.928 18.904 1.00 97.00 101 GLY A N 1
ATOM 778 C CA . GLY A 1 101 ? -10.060 -7.936 20.087 1.00 97.00 101 GLY A CA 1
ATOM 779 C C . GLY A 1 101 ? -10.046 -9.291 20.807 1.00 97.00 101 GLY A C 1
ATOM 780 O O . GLY A 1 101 ? -8.997 -9.763 21.239 1.00 97.00 101 GLY A O 1
ATOM 781 N N . ARG A 1 102 ? -11.194 -9.984 20.866 1.00 97.69 102 ARG A N 1
ATOM 782 C CA . ARG A 1 102 ? -11.259 -11.341 21.437 1.00 97.69 102 ARG A CA 1
ATOM 783 C C . ARG A 1 102 ? -10.497 -12.371 20.608 1.00 97.69 102 ARG A C 1
ATOM 785 O O . ARG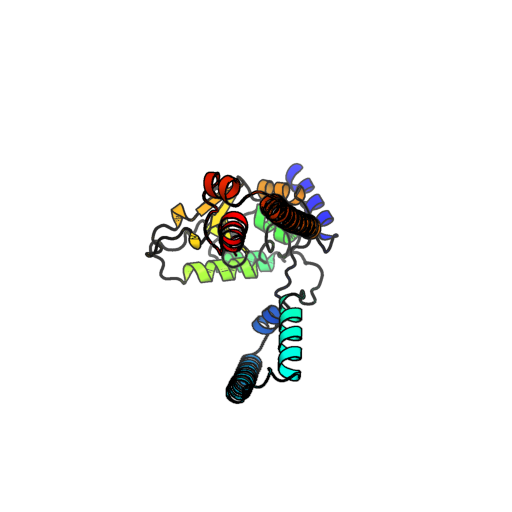 A 1 102 ? -9.849 -13.230 21.192 1.00 97.69 102 ARG A O 1
ATOM 792 N N . ARG A 1 103 ? -10.561 -12.289 19.276 1.00 96.81 103 ARG A N 1
ATOM 793 C CA . ARG A 1 103 ? -9.808 -13.188 18.382 1.00 96.81 103 ARG A CA 1
ATOM 794 C C . ARG A 1 103 ? -8.304 -12.944 18.434 1.00 96.81 103 ARG A C 1
ATOM 796 O O . ARG A 1 103 ? -7.539 -13.898 18.450 1.00 96.81 103 ARG A O 1
ATOM 803 N N . LEU A 1 104 ? -7.899 -11.678 18.499 1.00 95.81 104 LEU A N 1
ATOM 804 C CA . LEU A 1 104 ? -6.495 -11.282 18.622 1.00 95.81 104 LEU A CA 1
ATOM 805 C C . LEU A 1 104 ? -5.906 -11.618 20.001 1.00 95.81 104 LEU A C 1
ATOM 807 O O . LEU A 1 104 ? -4.695 -11.750 20.128 1.00 95.81 104 LEU A O 1
ATOM 811 N N . GLY A 1 105 ? -6.750 -11.753 21.030 1.00 96.56 105 GLY A N 1
ATOM 812 C CA . GLY A 1 105 ? -6.322 -11.957 22.418 1.00 96.56 105 GLY A CA 1
ATOM 813 C C . GLY A 1 105 ? -5.930 -10.662 23.141 1.00 96.56 105 GLY A C 1
ATOM 814 O O . GLY A 1 105 ? -5.442 -10.709 24.266 1.00 96.56 105 GLY A O 1
ATOM 815 N N . PHE A 1 106 ? -6.156 -9.502 22.522 1.00 95.50 106 PHE A N 1
ATOM 816 C CA . PHE A 1 106 ? -5.865 -8.178 23.069 1.00 95.50 106 PHE A CA 1
ATOM 817 C C . PHE A 1 106 ? -6.785 -7.114 22.450 1.00 95.50 106 PHE A C 1
ATOM 819 O O . PHE A 1 106 ? -7.258 -7.288 21.325 1.00 95.50 106 PHE A O 1
ATOM 826 N N . PRO A 1 107 ? -7.046 -5.987 23.138 1.00 95.44 107 PRO A N 1
ATOM 827 C CA . PRO A 1 107 ? -7.781 -4.876 22.541 1.00 95.44 107 PRO A CA 1
ATOM 828 C C . PRO A 1 107 ? -6.990 -4.250 21.383 1.00 95.44 107 PRO A C 1
ATOM 830 O O . PRO A 1 107 ? -5.762 -4.156 21.436 1.00 95.44 107 PRO A O 1
ATOM 833 N N . LEU A 1 108 ? -7.693 -3.795 20.342 1.00 95.06 108 LEU A N 1
ATOM 834 C CA . LEU A 1 108 ? -7.057 -3.033 19.267 1.00 95.06 108 LEU A CA 1
ATOM 835 C C . LEU A 1 108 ? -6.548 -1.682 19.799 1.00 95.06 108 LEU A C 1
ATOM 837 O O . LEU A 1 108 ? -7.183 -1.113 20.691 1.00 95.06 108 LEU A O 1
ATOM 841 N N . PRO A 1 109 ? -5.457 -1.133 19.230 1.00 94.75 109 PRO A N 1
ATOM 842 C CA . PRO A 1 109 ? -5.016 0.223 19.540 1.00 94.75 109 PRO A CA 1
ATOM 843 C C . PRO A 1 109 ? -6.154 1.244 19.387 1.00 94.75 109 PRO A C 1
ATOM 845 O O . PRO A 1 109 ? -6.967 1.148 18.461 1.00 94.75 109 PRO A O 1
ATOM 848 N N . GLU A 1 110 ? -6.214 2.225 20.289 1.00 93.31 110 GLU A N 1
ATOM 849 C CA . GLU A 1 110 ? -7.297 3.219 20.340 1.00 93.31 110 GLU A CA 1
ATOM 850 C C . GLU A 1 110 ? -7.401 4.021 19.037 1.00 93.31 110 GLU A C 1
ATOM 852 O O . GLU A 1 110 ? -8.496 4.208 18.504 1.00 93.31 110 GLU A O 1
ATOM 857 N N . ASP A 1 111 ? -6.261 4.431 18.482 1.00 92.44 111 ASP A N 1
ATOM 858 C CA . ASP A 1 111 ? -6.198 5.194 17.235 1.00 92.44 111 ASP A CA 1
ATOM 859 C C . ASP A 1 111 ? -6.789 4.390 16.074 1.00 92.44 111 ASP A C 1
ATOM 861 O O . ASP A 1 111 ? -7.617 4.891 15.311 1.00 92.44 111 ASP A O 1
ATOM 865 N N . LEU A 1 112 ? -6.425 3.106 15.988 1.00 94.62 112 LEU A N 1
ATOM 866 C CA . LEU A 1 112 ? -6.931 2.198 14.966 1.00 94.62 112 LEU A CA 1
ATOM 867 C C . LEU A 1 112 ? -8.439 1.980 15.125 1.00 94.62 112 LEU A C 1
ATOM 869 O O . LEU A 1 112 ? -9.168 2.025 14.136 1.00 94.62 112 LEU A O 1
ATOM 873 N N . THR A 1 113 ? -8.904 1.799 16.363 1.00 95.81 113 THR A N 1
ATOM 874 C CA . THR A 1 113 ? -10.330 1.659 16.682 1.00 95.81 113 THR A CA 1
ATOM 875 C C . THR A 1 113 ? -11.107 2.890 16.236 1.00 95.81 113 THR A C 1
ATOM 877 O O . THR A 1 113 ? -12.061 2.755 15.477 1.00 95.81 113 THR A O 1
ATOM 880 N N . THR A 1 114 ? -10.654 4.080 16.638 1.00 95.00 114 THR A N 1
ATOM 881 C CA . THR A 1 114 ? -11.295 5.363 16.325 1.00 95.00 114 THR A CA 1
ATOM 882 C C . THR A 1 114 ? -11.450 5.526 14.820 1.00 95.00 114 THR A C 1
ATOM 884 O O . THR A 1 114 ? -12.551 5.749 14.325 1.00 95.00 114 THR A O 1
ATOM 887 N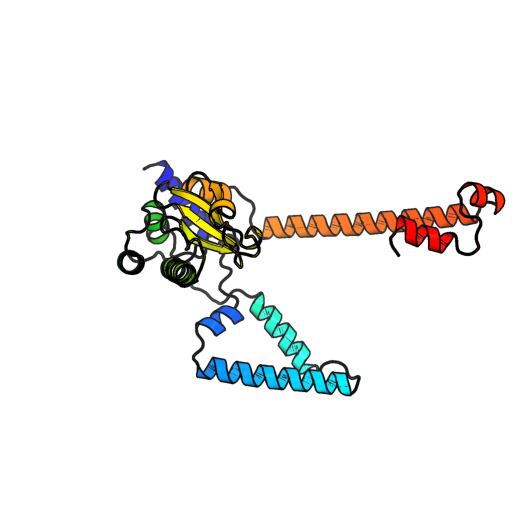 N . ILE A 1 115 ? -10.363 5.327 14.073 1.00 94.75 115 ILE A N 1
ATOM 888 C CA . ILE A 1 115 ? -10.350 5.445 12.615 1.00 94.75 115 ILE A CA 1
ATOM 889 C C . ILE A 1 115 ? -11.356 4.479 11.974 1.00 94.75 115 ILE A C 1
ATOM 891 O O . ILE A 1 115 ? -12.140 4.895 11.120 1.00 94.75 115 ILE A O 1
ATOM 895 N N . HIS A 1 116 ? -11.398 3.222 12.421 1.00 94.94 116 HIS A N 1
ATOM 896 C CA . HIS A 1 116 ? -12.318 2.236 11.856 1.00 94.94 116 HIS A CA 1
ATOM 897 C C . HIS A 1 116 ? -13.782 2.516 12.201 1.00 94.94 116 HIS A C 1
ATOM 899 O O . HIS A 1 116 ? -14.652 2.313 11.359 1.00 94.94 116 HIS A O 1
ATOM 905 N N . THR A 1 117 ? -14.076 3.003 13.408 1.00 95.56 117 THR A N 1
ATOM 906 C CA . THR A 1 117 ? -15.453 3.279 13.854 1.00 95.56 117 THR A CA 1
ATOM 907 C C . THR A 1 117 ? -15.990 4.634 13.407 1.00 95.56 117 THR A C 1
ATOM 909 O O . THR A 1 117 ? -17.202 4.824 13.369 1.00 95.56 117 THR A O 1
ATOM 912 N N . GLU A 1 118 ? -15.114 5.583 13.077 1.00 94.94 118 GLU A N 1
ATOM 913 C CA . GLU A 1 118 ? -15.508 6.951 12.734 1.00 94.94 118 GLU A CA 1
ATOM 914 C C . GLU A 1 118 ? -15.348 7.299 11.255 1.00 94.94 118 GLU A C 1
ATOM 916 O O . GLU A 1 118 ? -16.086 8.157 10.761 1.00 94.94 118 GLU A O 1
ATOM 921 N N . VAL A 1 119 ? -14.395 6.683 10.554 1.00 93.00 119 VAL A N 1
ATOM 922 C CA . VAL A 1 119 ? -14.106 6.984 9.146 1.00 93.00 119 VAL A CA 1
ATOM 923 C C . VAL A 1 119 ? -14.656 5.881 8.254 1.00 93.00 119 VAL A C 1
ATOM 925 O O . VAL A 1 119 ? -15.583 6.141 7.492 1.00 93.00 119 VAL A O 1
ATOM 928 N N . ALA A 1 120 ? -14.094 4.674 8.349 1.00 91.88 120 ALA A N 1
ATOM 929 C CA . ALA A 1 120 ? -14.488 3.513 7.554 1.00 91.88 120 ALA A CA 1
ATOM 930 C C . ALA A 1 120 ? -13.781 2.233 8.024 1.00 91.88 120 ALA A C 1
ATOM 932 O O . ALA A 1 120 ? -12.656 2.295 8.518 1.00 91.88 120 ALA A O 1
ATOM 933 N N . ASP A 1 121 ? -14.386 1.066 7.791 1.00 91.62 121 ASP A N 1
ATOM 934 C CA . ASP A 1 121 ? -13.779 -0.247 8.042 1.00 91.62 121 ASP A CA 1
ATOM 935 C C . ASP A 1 121 ? -12.766 -0.651 6.945 1.00 91.62 121 ASP A C 1
ATOM 937 O O . ASP A 1 121 ? -12.932 -1.651 6.244 1.00 91.62 121 ASP A O 1
ATOM 941 N N . GLY A 1 122 ? -11.722 0.163 6.768 1.00 89.56 122 GLY A N 1
ATOM 942 C CA . GLY A 1 122 ? -10.675 -0.028 5.761 1.00 89.56 122 GLY A CA 1
ATOM 943 C C . GLY A 1 122 ? -10.993 0.550 4.373 1.00 89.56 122 GLY A C 1
ATOM 944 O O . GLY A 1 122 ? -11.974 1.269 4.178 1.00 89.56 122 GLY A O 1
ATOM 945 N N . GLY A 1 123 ? -10.125 0.266 3.396 1.00 83.44 123 GLY A N 1
ATOM 946 C CA . GLY A 1 123 ? -10.270 0.708 1.998 1.00 83.44 123 GLY A CA 1
ATOM 947 C C . GLY A 1 123 ? -9.861 2.162 1.723 1.00 83.44 123 GLY A C 1
ATOM 948 O O . GLY A 1 123 ? -10.245 2.745 0.709 1.00 83.44 123 GLY A O 1
ATOM 949 N N . PHE A 1 124 ? -9.106 2.778 2.632 1.00 87.25 124 PHE A N 1
ATOM 950 C CA . PHE A 1 124 ? -8.529 4.114 2.464 1.00 87.25 124 PHE A CA 1
ATOM 951 C C . PHE A 1 124 ? -7.173 4.205 3.164 1.00 87.25 124 PHE A C 1
ATOM 953 O O . PHE A 1 124 ? -6.877 3.412 4.054 1.00 87.25 124 PHE A O 1
ATOM 960 N N . GLY A 1 125 ? -6.366 5.204 2.814 1.00 89.69 125 GLY A N 1
ATOM 961 C CA . GLY A 1 125 ? -5.032 5.395 3.382 1.00 89.69 125 GLY A CA 1
ATOM 962 C C . GLY A 1 125 ? -3.914 5.006 2.408 1.00 89.69 125 GLY A C 1
ATOM 963 O O . GLY A 1 125 ? -4.191 4.769 1.238 1.00 89.69 125 GLY A O 1
ATOM 964 N N . PRO A 1 126 ? -2.651 4.976 2.858 1.00 87.44 126 PRO A N 1
ATOM 965 C CA . PRO A 1 126 ? -1.479 4.699 2.019 1.00 87.44 126 PRO A CA 1
ATOM 966 C C . PRO A 1 126 ? -1.510 3.319 1.342 1.00 87.44 126 PRO A C 1
ATOM 968 O O . PRO A 1 126 ? -2.095 2.381 1.883 1.00 87.44 126 PRO A O 1
ATOM 971 N N . GLY A 1 127 ? -0.814 3.174 0.207 1.00 82.12 127 GLY A N 1
ATOM 972 C CA . GLY A 1 127 ? -0.734 1.905 -0.533 1.00 82.12 127 GLY A CA 1
ATOM 973 C C . GLY A 1 127 ? -2.119 1.440 -0.987 1.00 82.12 127 GLY A C 1
ATOM 974 O O . GLY A 1 127 ? -2.890 2.237 -1.510 1.00 82.12 127 GLY A O 1
ATOM 975 N N . TYR A 1 128 ? -2.478 0.182 -0.717 1.00 79.25 128 TYR A N 1
ATOM 976 C CA . TYR A 1 128 ? -3.836 -0.344 -0.959 1.00 79.25 128 TYR A CA 1
ATOM 977 C C . TYR A 1 128 ? -4.834 -0.047 0.163 1.00 79.25 128 TYR A C 1
ATOM 979 O O . TYR A 1 128 ? -5.917 -0.626 0.210 1.00 79.25 128 TYR A O 1
ATOM 987 N N . GLY A 1 129 ? -4.470 0.862 1.064 1.00 88.81 129 GLY A N 1
ATOM 988 C CA . GLY A 1 129 ? -5.311 1.281 2.165 1.00 88.81 129 GLY A CA 1
ATOM 989 C C . GLY A 1 129 ? -5.254 0.366 3.372 1.00 88.81 129 GLY A C 1
ATOM 990 O O . GLY A 1 129 ? -4.699 -0.735 3.362 1.00 88.81 129 GLY A O 1
ATOM 991 N N . LEU A 1 130 ? -5.851 0.878 4.442 1.00 92.81 130 LEU A N 1
ATOM 992 C CA . LEU A 1 130 ? -6.094 0.163 5.676 1.00 92.81 130 LEU A CA 1
ATOM 993 C C . LEU A 1 130 ? -6.935 -1.079 5.392 1.00 92.81 130 LEU A C 1
ATOM 995 O O . LEU A 1 130 ? -7.954 -1.026 4.698 1.00 92.81 130 LEU A O 1
ATOM 999 N N . LEU A 1 131 ? -6.500 -2.202 5.949 1.00 92.25 131 LEU A N 1
ATOM 1000 C CA . LEU A 1 131 ? -7.286 -3.421 6.026 1.00 92.25 131 LEU A CA 1
ATOM 1001 C C . LEU A 1 131 ? -8.547 -3.143 6.838 1.00 92.25 131 LEU A C 1
ATOM 1003 O O . LEU A 1 131 ? -8.489 -2.422 7.826 1.00 92.25 131 LEU A O 1
ATOM 1007 N N . SER A 1 132 ? -9.658 -3.787 6.485 1.00 92.06 132 SER A N 1
ATOM 1008 C CA . SER A 1 132 ? -10.785 -3.870 7.415 1.00 92.06 132 SER A CA 1
ATOM 1009 C C . SER A 1 132 ? -10.363 -4.570 8.704 1.00 92.06 132 SER A C 1
ATOM 1011 O O . SER A 1 132 ? -9.408 -5.351 8.713 1.00 92.06 132 SER A O 1
ATOM 1013 N N . ILE A 1 133 ? -11.119 -4.393 9.781 1.00 93.88 133 ILE A N 1
ATOM 1014 C CA . ILE A 1 133 ? -10.885 -5.067 11.061 1.00 93.88 133 ILE A CA 1
ATOM 1015 C C . ILE A 1 133 ? -10.839 -6.590 10.886 1.00 93.88 133 ILE A C 1
ATOM 1017 O O . ILE A 1 133 ? -9.964 -7.264 11.429 1.00 93.88 133 ILE A O 1
ATOM 1021 N N . ALA A 1 134 ? -11.728 -7.148 10.061 1.00 88.06 134 ALA A N 1
ATOM 1022 C CA . ALA A 1 134 ? -11.686 -8.568 9.714 1.00 88.06 134 ALA A CA 1
ATOM 1023 C C . ALA A 1 134 ? -10.406 -8.944 8.941 1.00 88.06 134 ALA A C 1
ATOM 1025 O O . ALA A 1 134 ? -9.865 -10.037 9.125 1.00 88.06 134 ALA A O 1
ATOM 1026 N N . GLY A 1 135 ? -9.918 -8.044 8.083 1.00 88.75 135 GLY A N 1
ATOM 1027 C CA . GLY A 1 135 ? -8.639 -8.169 7.393 1.00 88.75 135 GLY A CA 1
ATOM 1028 C C . GLY A 1 135 ? -7.453 -8.179 8.353 1.00 88.75 135 GLY A C 1
ATOM 1029 O O . GLY A 1 135 ? -6.657 -9.109 8.286 1.00 88.75 135 GLY A O 1
ATOM 1030 N N . VAL A 1 136 ? -7.377 -7.219 9.276 1.00 95.69 136 VAL A N 1
ATOM 1031 C CA . VAL A 1 136 ? -6.337 -7.136 10.317 1.00 95.69 136 VAL A CA 1
ATOM 1032 C C . VAL A 1 136 ? -6.224 -8.460 11.074 1.00 95.69 136 VAL A C 1
ATOM 1034 O O . VAL A 1 136 ? -5.146 -9.049 11.134 1.00 95.69 136 VAL A O 1
ATOM 1037 N N . VAL A 1 137 ? -7.352 -8.981 11.575 1.00 94.81 137 VAL A N 1
ATOM 1038 C CA . VAL A 1 137 ? -7.387 -10.256 12.312 1.00 94.81 137 VAL A CA 1
ATOM 1039 C C . VAL A 1 137 ? -6.885 -11.412 11.451 1.00 94.81 137 VAL A C 1
ATOM 1041 O O . VAL A 1 137 ? -6.008 -12.162 11.870 1.00 94.81 137 VAL A O 1
ATOM 1044 N N . ARG A 1 138 ? -7.404 -11.537 10.224 1.00 94.12 138 ARG A N 1
ATOM 1045 C CA . ARG A 1 138 ? -7.033 -12.618 9.303 1.00 94.12 138 ARG A CA 1
ATOM 1046 C C . ARG A 1 138 ? -5.538 -12.609 8.979 1.00 94.12 138 ARG A C 1
ATOM 1048 O O . ARG A 1 138 ? -4.924 -13.671 8.933 1.00 94.12 138 ARG A O 1
ATOM 1055 N N . ILE A 1 139 ? -4.960 -11.438 8.707 1.00 93.50 139 ILE A N 1
ATOM 1056 C CA . ILE A 1 139 ? -3.540 -11.324 8.355 1.00 93.50 139 ILE A CA 1
ATOM 1057 C C . ILE A 1 139 ? -2.668 -11.629 9.575 1.00 93.50 139 ILE A C 1
ATOM 1059 O O . ILE A 1 139 ? -1.716 -12.394 9.442 1.00 93.50 139 ILE A O 1
ATOM 1063 N N . PHE A 1 140 ? -3.015 -11.111 10.755 1.00 95.94 140 PHE A N 1
ATOM 1064 C CA . PHE A 1 140 ? -2.276 -11.391 11.986 1.00 95.94 140 PHE A CA 1
ATOM 1065 C C . PHE A 1 140 ? -2.283 -12.886 12.344 1.00 95.94 140 PHE A C 1
ATOM 1067 O O . PHE A 1 140 ? -1.223 -13.472 12.555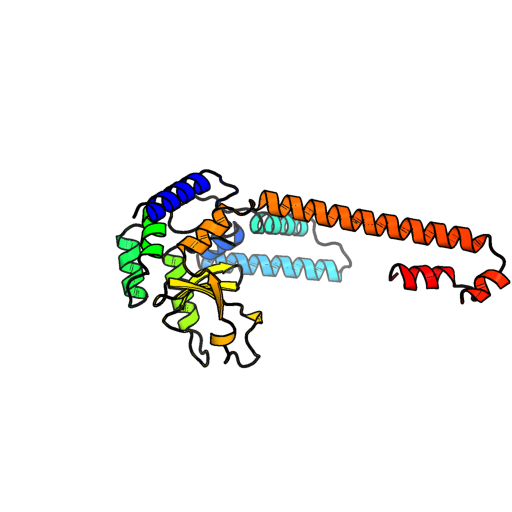 1.00 95.94 140 PHE A O 1
ATOM 1074 N N . GLU A 1 141 ? -3.453 -13.535 12.331 1.00 94.31 141 GLU A N 1
ATOM 1075 C CA . GLU A 1 141 ? -3.573 -14.982 12.569 1.00 94.31 141 GLU A CA 1
ATOM 1076 C C . GLU A 1 141 ? -2.765 -15.791 11.542 1.00 94.31 141 GLU A C 1
ATOM 1078 O O . GLU A 1 141 ? -2.063 -16.732 11.909 1.00 94.31 141 GLU A O 1
ATOM 1083 N N . ARG A 1 142 ? -2.799 -15.396 10.259 1.00 92.81 142 ARG A N 1
ATOM 1084 C CA . ARG A 1 142 ? -2.002 -16.035 9.202 1.00 92.81 142 ARG A CA 1
ATOM 1085 C C . ARG A 1 142 ? -0.503 -15.931 9.479 1.00 92.81 142 ARG A C 1
ATOM 1087 O O . ARG A 1 142 ? 0.185 -16.942 9.395 1.00 92.81 142 ARG A O 1
ATOM 1094 N N . LEU A 1 143 ? 0.002 -14.748 9.829 1.00 92.12 143 LEU A N 1
ATOM 1095 C CA . LEU A 1 143 ? 1.424 -14.551 10.144 1.00 92.12 143 LEU A CA 1
ATOM 1096 C C . LEU A 1 143 ? 1.861 -15.382 11.353 1.00 92.12 143 LEU A C 1
ATOM 1098 O O . LEU A 1 143 ? 2.942 -15.960 11.341 1.00 92.12 143 LEU A O 1
ATOM 1102 N N . ARG A 1 144 ? 0.995 -15.495 12.364 1.00 90.94 144 ARG A N 1
ATOM 1103 C CA . ARG A 1 144 ? 1.230 -16.321 13.556 1.00 90.94 144 ARG A CA 1
ATOM 1104 C C . ARG A 1 144 ? 1.129 -17.824 13.298 1.00 90.94 144 ARG A C 1
ATOM 1106 O O . ARG A 1 144 ? 1.628 -18.597 14.106 1.00 90.94 144 ARG A O 1
ATOM 1113 N N . SER A 1 145 ? 0.487 -18.236 12.205 1.00 89.06 145 SER A N 1
ATOM 1114 C CA . SER A 1 145 ? 0.396 -19.647 11.808 1.00 89.06 145 SER A CA 1
ATOM 1115 C C . SER A 1 145 ? 1.638 -20.161 11.077 1.00 89.06 145 SER A C 1
ATOM 1117 O O . SER A 1 145 ? 1.804 -21.373 10.953 1.00 89.06 145 SER A O 1
ATOM 1119 N N . TYR A 1 146 ? 2.496 -19.264 10.581 1.00 85.88 146 TYR A N 1
ATOM 1120 C CA . TYR A 1 146 ? 3.743 -19.658 9.941 1.00 85.88 146 TYR A CA 1
ATOM 1121 C C . TYR A 1 146 ? 4.777 -20.098 10.979 1.00 85.88 146 TYR A C 1
ATOM 1123 O O . TYR A 1 146 ? 4.935 -19.466 12.023 1.00 85.88 146 TYR A O 1
ATOM 1131 N N . ASP A 1 147 ? 5.513 -21.158 10.648 1.00 82.38 147 ASP A N 1
ATOM 1132 C CA . ASP A 1 147 ? 6.633 -21.667 11.443 1.00 82.38 147 ASP A CA 1
ATOM 1133 C C . ASP 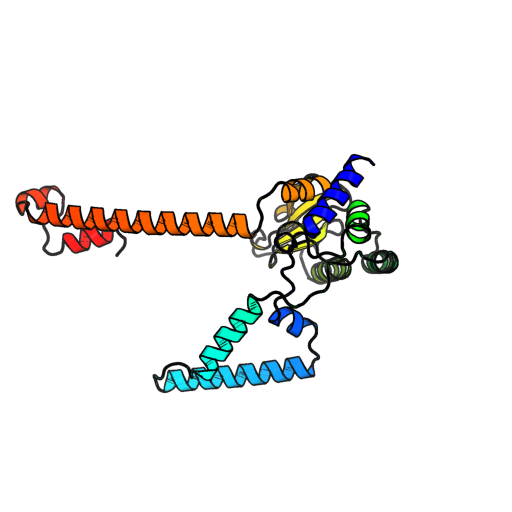A 1 147 ? 7.891 -20.824 11.176 1.00 82.38 147 ASP A C 1
ATOM 1135 O O . ASP A 1 147 ? 8.822 -21.235 10.486 1.00 82.38 147 ASP A O 1
ATOM 1139 N N . LEU A 1 148 ? 7.848 -19.567 11.626 1.00 81.69 148 LEU A N 1
ATOM 1140 C CA . LEU A 1 148 ? 8.956 -18.619 11.539 1.00 81.69 148 LEU A CA 1
ATOM 1141 C C . LEU A 1 148 ? 9.840 -18.737 12.787 1.00 81.69 148 LEU A C 1
ATOM 1143 O O . LEU A 1 148 ? 9.338 -18.892 13.903 1.00 81.69 148 LEU A O 1
ATOM 1147 N N . ALA A 1 149 ? 11.154 -18.609 12.609 1.00 83.88 149 ALA A N 1
ATOM 1148 C CA . ALA A 1 149 ? 12.129 -18.624 13.695 1.00 83.88 149 ALA A CA 1
ATOM 1149 C C . ALA A 1 149 ? 13.042 -17.387 13.592 1.00 83.88 149 ALA A C 1
ATOM 1151 O O . ALA A 1 149 ? 14.038 -17.459 12.881 1.00 83.88 149 ALA A O 1
ATOM 1152 N N . PRO A 1 150 ? 12.746 -16.270 14.289 1.00 86.88 150 PRO A N 1
ATOM 1153 C CA . PRO A 1 150 ? 11.759 -16.137 15.366 1.00 86.88 150 PRO A CA 1
ATOM 1154 C C . PRO A 1 150 ? 10.303 -16.074 14.863 1.00 86.88 150 PRO A C 1
ATOM 1156 O O . PRO A 1 150 ? 10.073 -15.741 13.704 1.00 86.88 150 PRO A O 1
ATOM 1159 N N . PRO A 1 151 ? 9.299 -16.361 15.713 1.00 90.81 151 PRO A N 1
ATOM 1160 C CA . PRO A 1 151 ? 7.895 -16.208 15.339 1.00 90.81 151 PRO A CA 1
ATOM 1161 C C . PRO A 1 151 ? 7.542 -14.736 15.093 1.00 90.81 151 PRO A C 1
ATOM 1163 O O . PRO A 1 151 ? 8.211 -13.828 15.591 1.00 90.81 151 PRO A O 1
ATOM 1166 N N . TRP A 1 152 ? 6.439 -14.492 14.377 1.00 93.94 152 TRP A N 1
ATOM 1167 C CA . TRP A 1 152 ? 5.941 -13.131 14.165 1.00 93.94 152 TRP A CA 1
ATOM 1168 C C . TRP A 1 152 ? 5.706 -12.403 15.509 1.00 93.94 152 TRP A C 1
ATOM 1170 O O . TRP A 1 152 ? 5.008 -12.971 16.362 1.00 93.94 152 TRP A O 1
ATOM 1180 N N . PRO A 1 153 ? 6.231 -11.175 15.713 1.00 93.31 153 PRO A N 1
ATOM 1181 C CA . PRO A 1 153 ? 6.112 -10.454 16.983 1.00 93.31 153 PRO A CA 1
ATOM 1182 C C . PRO A 1 153 ? 4.658 -10.155 17.362 1.00 93.31 153 PRO A C 1
ATOM 1184 O O . PRO A 1 153 ? 3.855 -9.747 16.522 1.00 93.31 153 PRO A O 1
ATOM 1187 N N . GLU A 1 154 ? 4.306 -10.319 18.637 1.00 92.75 154 GLU A N 1
ATOM 1188 C CA . GLU A 1 154 ? 2.925 -10.117 19.098 1.00 92.75 154 GLU A CA 1
ATOM 1189 C C . GLU A 1 154 ? 2.524 -8.641 19.076 1.00 92.75 154 GLU A C 1
ATOM 1191 O O . GLU A 1 154 ? 1.353 -8.298 18.906 1.00 92.75 154 GLU A O 1
ATOM 1196 N N . GLU A 1 155 ? 3.489 -7.748 19.244 1.00 94.75 155 GLU A N 1
ATOM 1197 C CA . GLU A 1 155 ? 3.324 -6.300 19.269 1.00 94.75 155 GLU A CA 1
ATOM 1198 C C . GLU A 1 155 ? 3.049 -5.733 17.874 1.00 94.75 155 GLU A C 1
ATOM 1200 O O . GLU A 1 155 ? 2.467 -4.657 17.768 1.00 94.75 155 GLU A O 1
ATOM 1205 N N . MET A 1 156 ? 3.408 -6.459 16.811 1.00 96.50 156 MET A N 1
ATOM 1206 C CA . MET A 1 156 ? 3.316 -5.988 15.429 1.00 96.50 156 MET A CA 1
ATOM 1207 C C . MET A 1 156 ? 1.986 -6.393 14.800 1.00 96.50 156 MET A C 1
ATOM 1209 O O . MET A 1 156 ? 1.816 -7.513 14.311 1.00 96.50 156 MET A O 1
ATOM 1213 N N . LEU A 1 157 ? 1.031 -5.463 14.789 1.00 97.44 157 LEU A N 1
ATOM 1214 C CA . LEU A 1 157 ? -0.296 -5.689 14.222 1.00 97.44 157 LEU A CA 1
ATOM 1215 C C . LEU A 1 157 ? -0.365 -5.159 12.779 1.00 97.44 157 LEU A C 1
ATOM 1217 O O . LEU A 1 157 ? -0.297 -3.944 12.595 1.00 97.44 157 LEU A O 1
ATOM 1221 N N . PRO A 1 158 ? -0.528 -6.011 11.752 1.00 96.94 158 PRO A N 1
ATOM 1222 C CA . PRO A 1 158 ? -0.617 -5.575 10.361 1.00 96.94 158 PRO A CA 1
ATOM 1223 C C . PRO A 1 158 ? -1.904 -4.782 10.115 1.00 96.94 158 PRO A C 1
ATOM 1225 O O . PRO A 1 158 ? -3.003 -5.250 10.408 1.00 96.94 158 PRO A O 1
ATOM 1228 N N . ILE A 1 159 ? -1.760 -3.587 9.547 1.00 96.56 159 ILE A N 1
ATOM 1229 C CA . ILE A 1 159 ? -2.857 -2.663 9.236 1.00 96.56 159 ILE A CA 1
ATOM 1230 C C . ILE A 1 159 ? -3.000 -2.388 7.737 1.00 96.56 159 ILE A C 1
ATOM 1232 O O . ILE A 1 159 ? -4.060 -1.929 7.329 1.00 96.56 159 ILE A O 1
ATOM 1236 N N . THR A 1 160 ? -1.996 -2.704 6.911 1.00 94.25 160 THR A N 1
ATOM 1237 C CA . THR A 1 160 ? -2.096 -2.723 5.437 1.00 94.25 160 THR A CA 1
ATOM 1238 C C . THR A 1 160 ? -1.402 -3.948 4.845 1.00 94.25 160 THR A C 1
ATOM 1240 O O . THR A 1 160 ? -0.532 -4.541 5.487 1.00 94.25 160 THR A O 1
ATOM 1243 N N . ASP A 1 161 ? -1.789 -4.317 3.622 1.00 89.94 161 ASP A N 1
ATOM 1244 C CA . ASP A 1 161 ? -1.137 -5.345 2.799 1.00 89.94 161 ASP A CA 1
ATOM 1245 C C . ASP A 1 161 ? -0.980 -4.794 1.375 1.00 89.94 161 ASP A C 1
ATOM 1247 O O . ASP A 1 161 ? -1.955 -4.707 0.627 1.00 89.94 161 ASP A O 1
ATOM 1251 N N . ASP A 1 162 ? 0.235 -4.361 1.042 1.00 85.62 162 ASP A N 1
ATOM 1252 C CA . ASP A 1 162 ? 0.629 -3.812 -0.257 1.00 85.62 162 ASP A CA 1
ATOM 1253 C C . ASP A 1 162 ? 1.368 -4.891 -1.063 1.00 85.62 162 ASP A C 1
ATOM 1255 O O . ASP A 1 162 ? 2.594 -4.909 -1.156 1.00 85.62 162 ASP A O 1
ATOM 1259 N N . ASP A 1 163 ? 0.594 -5.876 -1.537 1.00 81.19 163 ASP A N 1
ATOM 1260 C CA . ASP A 1 163 ? 1.064 -7.072 -2.255 1.00 81.19 163 ASP A CA 1
ATOM 1261 C C . ASP A 1 163 ? 2.226 -7.788 -1.533 1.00 81.19 163 ASP A C 1
ATOM 1263 O O . ASP A 1 163 ? 3.234 -8.160 -2.131 1.00 81.19 163 ASP A O 1
ATOM 1267 N N . GLY A 1 164 ? 2.062 -8.025 -0.229 1.00 84.19 164 GLY A N 1
ATOM 1268 C CA . GLY A 1 164 ? 3.039 -8.731 0.602 1.00 84.19 164 GLY A CA 1
ATOM 1269 C C . GLY A 1 164 ? 3.961 -7.818 1.407 1.00 84.19 164 GLY A C 1
ATOM 1270 O O . GLY A 1 164 ? 4.510 -8.270 2.412 1.00 84.19 164 GLY A O 1
ATOM 1271 N N . VAL A 1 165 ? 4.070 -6.534 1.056 1.00 91.12 165 VAL A N 1
ATOM 1272 C CA . VAL A 1 165 ? 4.681 -5.527 1.933 1.00 91.12 165 VAL A CA 1
ATOM 1273 C C . VAL A 1 165 ? 3.637 -5.085 2.953 1.00 91.12 165 VAL A C 1
ATOM 1275 O O . VAL A 1 165 ? 2.596 -4.531 2.602 1.00 91.12 165 VAL A O 1
ATOM 1278 N N . LEU A 1 166 ? 3.905 -5.308 4.236 1.00 95.44 166 LEU A N 1
ATOM 1279 C CA . LEU A 1 166 ? 2.955 -4.983 5.299 1.00 95.44 166 LEU A CA 1
ATOM 1280 C C . LEU A 1 166 ? 3.355 -3.683 5.985 1.00 95.44 166 LEU A C 1
ATOM 1282 O O . LEU A 1 166 ? 4.533 -3.453 6.252 1.00 95.44 166 LEU A O 1
ATOM 1286 N N . HIS A 1 167 ? 2.377 -2.860 6.352 1.00 97.31 167 HIS A N 1
ATOM 1287 C CA . HIS A 1 167 ? 2.585 -1.857 7.393 1.00 97.31 167 HIS A CA 1
ATOM 1288 C C . HIS A 1 167 ? 1.886 -2.326 8.656 1.00 97.31 167 HIS A C 1
ATOM 1290 O O . HIS A 1 167 ? 0.727 -2.737 8.619 1.00 97.31 167 HIS A O 1
ATOM 1296 N N . CYS A 1 168 ? 2.606 -2.279 9.764 1.00 97.62 168 CYS A N 1
ATOM 1297 C CA . CYS A 1 168 ? 2.177 -2.750 11.063 1.00 97.62 168 CYS A CA 1
ATOM 1298 C C . CYS A 1 168 ? 2.167 -1.582 12.041 1.00 97.62 168 CYS A C 1
ATOM 1300 O O . CYS A 1 168 ? 3.039 -0.720 11.977 1.00 97.62 168 CYS A O 1
ATOM 1302 N N . ILE A 1 169 ? 1.202 -1.565 12.950 1.00 97.50 169 ILE A N 1
ATOM 1303 C CA . ILE A 1 169 ? 1.265 -0.715 14.133 1.00 97.50 169 ILE A CA 1
ATOM 1304 C C . ILE A 1 169 ? 1.927 -1.505 15.261 1.00 97.50 169 ILE A C 1
ATOM 1306 O O . ILE A 1 169 ? 1.491 -2.615 15.577 1.00 97.50 169 ILE A O 1
ATOM 1310 N N . ASP A 1 170 ? 2.972 -0.938 15.858 1.00 96.44 170 ASP A N 1
ATOM 1311 C CA . ASP A 1 170 ? 3.478 -1.393 17.148 1.00 96.44 170 ASP A CA 1
ATOM 1312 C C . ASP A 1 170 ? 2.432 -1.043 18.208 1.00 96.44 170 ASP A C 1
ATOM 1314 O O . ASP A 1 170 ? 2.180 0.125 18.500 1.00 96.44 170 ASP A O 1
ATOM 1318 N N . ARG A 1 171 ? 1.792 -2.054 18.791 1.00 95.00 171 ARG A N 1
ATOM 1319 C CA . ARG A 1 171 ? 0.733 -1.853 19.789 1.00 95.00 171 ARG A CA 1
ATOM 1320 C C . ARG A 1 171 ? 1.244 -1.258 21.101 1.00 95.00 171 ARG A C 1
ATOM 1322 O O . ARG A 1 171 ? 0.428 -0.782 21.887 1.00 95.00 171 ARG A O 1
ATOM 1329 N N . THR A 1 172 ? 2.550 -1.312 21.356 1.00 91.44 172 THR A N 1
ATOM 1330 C CA . THR A 1 172 ? 3.164 -0.802 22.588 1.00 91.44 172 THR A CA 1
ATOM 1331 C C . THR A 1 172 ? 3.567 0.665 22.463 1.00 91.44 172 THR A C 1
ATOM 1333 O O . THR A 1 172 ? 3.293 1.446 23.373 1.00 91.44 172 THR A O 1
ATOM 1336 N N . GLY A 1 173 ? 4.165 1.051 21.331 1.00 88.44 173 GLY A N 1
ATOM 1337 C CA . GLY A 1 173 ? 4.641 2.415 21.073 1.00 88.44 173 GLY A CA 1
ATOM 1338 C C . GLY A 1 173 ? 3.751 3.259 20.154 1.00 88.44 173 GLY A C 1
ATOM 1339 O O . GLY A 1 173 ? 3.896 4.478 20.118 1.00 88.44 173 GLY A O 1
ATOM 1340 N N . GLY A 1 174 ? 2.839 2.639 19.403 1.00 93.00 174 GLY A N 1
ATOM 1341 C CA . GLY A 1 174 ? 1.994 3.292 18.398 1.00 93.00 174 GLY A CA 1
ATOM 1342 C C . GLY A 1 174 ? 2.701 3.613 17.076 1.00 93.00 174 GLY A C 1
ATOM 1343 O O . GLY A 1 174 ? 2.066 4.158 16.169 1.00 93.00 174 GLY A O 1
ATOM 1344 N N . THR A 1 175 ? 3.989 3.280 16.946 1.00 97.06 175 THR A N 1
ATOM 1345 C CA . THR A 1 175 ? 4.798 3.525 15.746 1.00 97.06 175 THR A CA 1
ATOM 1346 C C . THR A 1 175 ? 4.329 2.668 14.575 1.00 97.06 175 THR A C 1
ATOM 1348 O O . THR A 1 175 ? 3.779 1.578 14.749 1.00 97.06 175 THR A O 1
ATOM 1351 N N . ILE A 1 176 ? 4.528 3.167 13.354 1.00 97.94 176 ILE A N 1
ATOM 1352 C CA . ILE A 1 176 ? 4.210 2.429 12.131 1.00 97.94 176 ILE A CA 1
ATOM 1353 C C . ILE A 1 176 ? 5.491 1.831 11.568 1.00 97.94 176 ILE A C 1
ATOM 1355 O O . ILE A 1 176 ? 6.417 2.554 11.192 1.00 97.94 176 ILE A O 1
ATOM 1359 N N . MET A 1 177 ? 5.500 0.507 11.470 1.00 97.81 177 MET A N 1
ATOM 1360 C CA . MET A 1 177 ? 6.606 -0.308 10.992 1.00 97.81 177 MET A CA 1
ATOM 1361 C C . MET A 1 177 ? 6.264 -0.888 9.620 1.00 97.81 177 MET A C 1
ATOM 1363 O O . MET A 1 177 ? 5.226 -1.518 9.448 1.00 97.81 177 MET A O 1
ATOM 1367 N N . ARG A 1 178 ? 7.131 -0.708 8.629 1.00 97.06 178 ARG A N 1
ATOM 1368 C CA . ARG A 1 178 ? 7.060 -1.395 7.339 1.00 97.06 178 ARG A CA 1
ATOM 1369 C C . ARG A 1 178 ? 7.823 -2.708 7.431 1.00 97.06 178 ARG A C 1
ATOM 1371 O O . ARG A 1 178 ? 9.019 -2.699 7.703 1.00 97.06 178 ARG A O 1
ATOM 1378 N N . PHE A 1 179 ? 7.136 -3.805 7.158 1.00 96.00 179 PHE A N 1
ATOM 1379 C CA . PHE A 1 179 ? 7.714 -5.121 6.949 1.00 96.00 179 PHE A CA 1
ATOM 1380 C C . PHE A 1 179 ? 7.815 -5.401 5.452 1.00 96.00 179 PHE A C 1
ATOM 1382 O O . PHE A 1 179 ? 6.824 -5.305 4.725 1.00 96.00 179 PHE A O 1
ATOM 1389 N N . ASP A 1 180 ? 9.014 -5.754 5.008 1.00 93.38 180 ASP A N 1
ATOM 1390 C CA . ASP A 1 180 ? 9.297 -6.093 3.619 1.00 93.38 180 ASP A CA 1
ATOM 1391 C C . ASP A 1 180 ? 9.883 -7.506 3.539 1.00 93.38 180 ASP A C 1
ATOM 1393 O O . ASP A 1 180 ? 11.012 -7.704 4.002 1.00 93.38 180 ASP A O 1
ATOM 1397 N N . PRO A 1 181 ? 9.151 -8.482 2.973 1.00 88.25 181 PRO A N 1
ATOM 1398 C CA . PRO A 1 181 ? 9.646 -9.845 2.829 1.00 88.25 181 PRO A CA 1
ATOM 1399 C C . PRO A 1 181 ? 10.967 -9.931 2.060 1.00 88.25 181 PRO A C 1
ATOM 1401 O O . PRO A 1 181 ? 11.762 -10.818 2.344 1.00 88.25 181 PRO A O 1
ATOM 1404 N N . GLU A 1 182 ? 11.247 -9.003 1.138 1.00 88.81 182 GLU A N 1
ATOM 1405 C CA . GLU A 1 182 ? 12.502 -8.997 0.369 1.00 88.81 182 GLU A CA 1
ATOM 1406 C C . GLU A 1 182 ? 13.735 -8.670 1.227 1.00 88.81 182 GLU A C 1
ATOM 1408 O O . GLU A 1 182 ? 14.870 -8.811 0.775 1.00 88.81 182 GLU A O 1
ATOM 1413 N N . ARG A 1 183 ? 13.532 -8.218 2.470 1.00 89.88 183 ARG A N 1
ATOM 1414 C CA . ARG A 1 183 ? 14.608 -7.964 3.438 1.00 89.88 183 ARG A CA 1
ATOM 1415 C C . ARG A 1 183 ? 14.865 -9.138 4.371 1.00 89.88 183 ARG A C 1
ATOM 1417 O O . ARG A 1 183 ? 15.782 -9.056 5.192 1.00 89.88 183 ARG A O 1
ATOM 1424 N N . LEU A 1 184 ? 14.071 -10.200 4.271 1.00 88.44 184 LEU A N 1
ATOM 1425 C CA . LEU A 1 184 ? 14.373 -11.438 4.965 1.00 88.44 184 LEU A CA 1
ATOM 1426 C C . LEU A 1 184 ? 15.629 -12.073 4.363 1.00 88.44 184 LEU A C 1
ATOM 1428 O O . LEU A 1 184 ? 15.876 -11.989 3.161 1.00 88.44 184 LEU A O 1
ATOM 1432 N N . ASN A 1 185 ? 16.441 -12.686 5.215 1.00 87.56 185 ASN A N 1
ATOM 1433 C CA . ASN A 1 185 ? 17.489 -13.590 4.766 1.00 87.56 185 ASN A CA 1
ATOM 1434 C C . ASN A 1 185 ? 16.889 -14.950 4.378 1.00 87.56 185 ASN A C 1
ATOM 1436 O O . ASN A 1 185 ? 15.733 -15.233 4.681 1.00 87.56 185 ASN A O 1
ATOM 1440 N N . ASP A 1 186 ? 17.687 -15.803 3.732 1.00 86.00 186 ASP A N 1
ATOM 1441 C CA . ASP A 1 186 ? 17.227 -17.111 3.237 1.00 86.00 186 ASP A CA 1
ATOM 1442 C C . ASP A 1 186 ? 16.636 -18.009 4.346 1.00 86.00 186 ASP A C 1
ATOM 1444 O O . ASP A 1 186 ? 15.750 -18.822 4.083 1.00 86.00 186 ASP A O 1
ATOM 1448 N N . ASP A 1 187 ? 17.084 -17.823 5.592 1.00 84.00 187 ASP A N 1
ATOM 1449 C CA . ASP A 1 187 ? 16.626 -18.569 6.769 1.00 84.00 187 ASP A CA 1
ATOM 1450 C C . ASP A 1 187 ? 15.419 -17.915 7.480 1.00 84.00 187 ASP A C 1
ATOM 1452 O O . ASP A 1 187 ? 14.932 -18.441 8.482 1.00 84.00 187 ASP A O 1
ATOM 1456 N N . ASN A 1 188 ? 14.936 -16.765 6.991 1.00 82.88 188 ASN A N 1
ATOM 1457 C CA . ASN A 1 188 ? 13.857 -15.945 7.558 1.00 82.88 188 ASN A CA 1
ATOM 1458 C C . ASN A 1 188 ? 14.009 -15.610 9.055 1.00 82.88 188 ASN A C 1
ATOM 1460 O O . ASN A 1 188 ? 13.016 -15.354 9.742 1.00 82.88 188 ASN A O 1
ATOM 1464 N N . ASN A 1 189 ? 15.238 -15.600 9.577 1.00 86.00 189 ASN A N 1
ATOM 1465 C CA . ASN A 1 189 ? 15.496 -15.446 11.012 1.00 86.00 189 ASN A CA 1
ATOM 1466 C C . ASN A 1 189 ? 15.747 -14.000 11.464 1.00 86.00 189 ASN A C 1
ATOM 1468 O O . ASN A 1 189 ? 15.989 -13.750 12.644 1.00 86.00 189 ASN A O 1
ATOM 1472 N N . ASN A 1 190 ? 15.634 -13.049 10.537 1.00 91.31 190 ASN A N 1
ATOM 1473 C CA . ASN A 1 190 ? 15.904 -11.626 10.732 1.00 91.31 190 ASN A CA 1
ATOM 1474 C C . ASN A 1 190 ? 14.636 -10.753 10.600 1.00 91.31 190 ASN A C 1
ATOM 1476 O O . ASN A 1 190 ? 14.662 -9.650 10.048 1.00 91.31 190 ASN A O 1
ATOM 1480 N N . ILE A 1 191 ? 13.487 -11.257 11.064 1.00 90.56 191 ILE A N 1
ATOM 1481 C CA . ILE A 1 191 ? 12.220 -10.504 11.040 1.00 90.56 191 ILE A CA 1
ATOM 1482 C C . ILE A 1 191 ? 12.344 -9.120 11.705 1.00 90.56 191 ILE A C 1
ATOM 1484 O O . ILE A 1 191 ? 11.851 -8.156 11.113 1.00 90.56 191 ILE A O 1
ATOM 1488 N N . PRO A 1 192 ? 12.998 -8.965 12.877 1.00 89.19 192 PRO A N 1
ATOM 1489 C CA . PRO A 1 192 ? 13.207 -7.646 13.475 1.00 89.19 192 PRO A CA 1
ATOM 1490 C C . PRO A 1 192 ? 13.940 -6.661 12.551 1.00 89.19 192 PRO A C 1
ATOM 1492 O O . PRO A 1 192 ? 13.581 -5.491 12.498 1.00 89.19 192 PRO A O 1
ATOM 1495 N N . GLU A 1 193 ? 14.924 -7.122 11.780 1.00 88.50 193 GLU A N 1
ATOM 1496 C CA . GLU A 1 193 ? 15.703 -6.312 10.838 1.00 88.50 193 GLU A CA 1
ATOM 1497 C C . GLU A 1 193 ? 14.935 -5.999 9.540 1.00 88.50 193 GLU A C 1
ATOM 1499 O O . GLU A 1 193 ? 15.204 -4.996 8.862 1.00 88.50 193 GLU A O 1
ATOM 1504 N N . ALA A 1 194 ? 13.965 -6.845 9.186 1.00 91.62 194 ALA A N 1
ATOM 1505 C CA . ALA A 1 194 ? 13.050 -6.616 8.072 1.00 91.62 194 ALA A CA 1
ATOM 1506 C C . ALA A 1 194 ? 11.968 -5.564 8.395 1.00 91.62 194 ALA A C 1
ATOM 1508 O O . ALA A 1 194 ? 11.365 -5.008 7.471 1.00 91.62 194 ALA A O 1
ATOM 1509 N N . LEU A 1 195 ? 11.753 -5.250 9.680 1.00 94.50 195 LEU A N 1
ATOM 1510 C CA . LEU A 1 195 ? 10.860 -4.192 10.157 1.00 94.50 195 LEU A CA 1
ATOM 1511 C C . LEU A 1 195 ? 11.585 -2.840 10.214 1.00 94.50 195 LEU A C 1
ATOM 1513 O O . LEU A 1 195 ? 12.615 -2.681 10.860 1.00 94.50 195 LEU A O 1
ATOM 1517 N N . GLN A 1 196 ? 11.020 -1.829 9.561 1.00 96.12 196 GLN A N 1
ATOM 1518 C CA . GLN A 1 196 ? 11.561 -0.468 9.539 1.00 96.12 196 GLN A CA 1
ATOM 1519 C C . GLN A 1 196 ? 10.516 0.544 9.972 1.00 96.12 196 GLN A C 1
ATOM 1521 O O . GLN A 1 196 ? 9.412 0.556 9.436 1.00 96.12 196 GLN A O 1
ATOM 1526 N N . GLU A 1 197 ? 10.874 1.449 10.872 1.00 97.25 197 GLU A N 1
ATOM 1527 C CA . GLU A 1 197 ? 10.001 2.568 11.217 1.00 97.25 197 GLU A CA 1
ATOM 1528 C C . GLU A 1 197 ? 9.785 3.481 9.998 1.00 97.25 197 GLU A C 1
ATOM 1530 O O . GLU A 1 197 ? 10.736 3.918 9.348 1.00 97.25 197 GLU A O 1
ATOM 1535 N N . VAL A 1 198 ? 8.524 3.789 9.688 1.00 96.94 198 VAL A N 1
ATOM 1536 C CA . VAL A 1 198 ? 8.153 4.723 8.609 1.00 96.94 198 VAL A CA 1
ATOM 1537 C C . VAL A 1 198 ? 7.404 5.955 9.110 1.00 96.94 198 VAL A C 1
ATOM 1539 O O . VAL A 1 198 ? 7.355 6.982 8.414 1.00 96.94 198 VAL A O 1
ATOM 1542 N N . ALA A 1 199 ? 6.817 5.877 10.303 1.00 97.19 199 ALA A N 1
ATOM 1543 C CA . ALA A 1 199 ? 6.182 7.001 10.969 1.00 97.19 199 ALA A CA 1
ATOM 1544 C C . ALA A 1 199 ? 6.110 6.778 12.488 1.00 97.19 199 ALA A C 1
ATOM 1546 O O . ALA A 1 199 ? 5.904 5.646 12.926 1.00 97.19 199 ALA A O 1
ATOM 1547 N N . PRO A 1 200 ? 6.172 7.859 13.284 1.00 96.88 200 PRO A N 1
ATOM 1548 C CA . PRO A 1 200 ? 6.130 7.761 14.741 1.00 96.88 200 PRO A CA 1
ATOM 1549 C C . PRO A 1 200 ? 4.733 7.427 15.285 1.00 96.88 200 PRO A C 1
ATOM 1551 O O . PRO A 1 200 ? 4.604 7.051 16.443 1.00 96.88 200 PRO A O 1
ATOM 1554 N N . SER A 1 201 ? 3.677 7.594 14.481 1.00 95.62 201 SER A N 1
ATOM 1555 C CA . SER A 1 201 ? 2.301 7.265 14.861 1.00 95.62 201 SER A CA 1
ATOM 1556 C C . SER A 1 201 ? 1.405 7.039 13.644 1.00 95.62 201 SER A C 1
ATOM 1558 O O . SER A 1 201 ? 1.704 7.519 12.542 1.00 95.62 201 SER A O 1
ATOM 1560 N N . LEU A 1 202 ? 0.267 6.366 13.853 1.00 95.44 202 LEU A N 1
ATOM 1561 C CA . LEU A 1 202 ? -0.782 6.212 12.839 1.00 95.44 202 LEU A CA 1
ATOM 1562 C C . LEU A 1 202 ? -1.289 7.572 12.335 1.00 95.44 202 LEU A C 1
ATOM 1564 O O . LEU A 1 202 ? -1.449 7.771 11.131 1.00 95.44 202 LEU A O 1
ATOM 1568 N N . GLU A 1 203 ? -1.471 8.533 13.242 1.00 94.81 203 GLU A N 1
ATOM 1569 C CA . GLU A 1 203 ? -1.897 9.895 12.905 1.00 94.81 203 GLU A CA 1
ATOM 1570 C C . GLU A 1 203 ? -0.887 10.596 11.979 1.00 94.81 203 GLU A C 1
ATOM 1572 O O . GLU A 1 203 ? -1.268 11.137 10.940 1.00 94.81 203 GLU A O 1
ATOM 1577 N N . SER A 1 204 ? 0.411 10.542 12.308 1.00 95.06 204 SER A N 1
ATOM 1578 C CA . SER A 1 204 ? 1.476 11.145 11.491 1.00 95.06 204 SER A CA 1
ATOM 1579 C C . SER A 1 204 ? 1.565 10.505 10.105 1.00 95.06 204 SER A C 1
ATOM 1581 O O . SER A 1 204 ? 1.770 11.190 9.097 1.00 95.06 204 SER A O 1
ATOM 1583 N N . TRP A 1 205 ? 1.380 9.187 10.044 1.00 95.62 205 TRP A N 1
ATOM 1584 C CA . TRP A 1 205 ? 1.406 8.434 8.799 1.00 95.62 205 TRP A CA 1
ATOM 1585 C C . TRP A 1 205 ? 0.244 8.808 7.870 1.00 95.62 205 TRP A C 1
ATOM 1587 O O . TRP A 1 205 ? 0.460 9.107 6.692 1.00 95.62 205 TRP A O 1
ATOM 1597 N N . LEU A 1 206 ? -0.976 8.873 8.409 1.00 95.00 206 LEU A N 1
ATOM 1598 C CA . LEU A 1 206 ? -2.165 9.264 7.653 1.00 95.00 206 LEU A CA 1
ATOM 1599 C C . LEU A 1 206 ? -2.141 10.740 7.248 1.00 95.00 206 LEU A C 1
ATOM 1601 O O . LEU A 1 206 ? -2.536 11.066 6.130 1.00 95.00 206 LEU A O 1
ATOM 1605 N N . ASP A 1 207 ? -1.631 11.636 8.095 1.00 94.25 207 ASP A N 1
ATOM 1606 C CA . ASP A 1 207 ? -1.469 13.049 7.739 1.00 94.25 207 ASP A CA 1
ATOM 1607 C C . ASP A 1 207 ? -0.490 13.241 6.570 1.00 94.25 207 ASP A C 1
ATOM 1609 O O . ASP A 1 207 ? -0.772 14.010 5.644 1.00 94.25 207 ASP A O 1
ATOM 1613 N N . ARG A 1 208 ? 0.627 12.496 6.557 1.00 93.31 208 ARG A N 1
ATOM 1614 C CA . ARG A 1 208 ? 1.571 12.493 5.428 1.00 93.31 208 ARG A CA 1
ATOM 1615 C C . ARG A 1 208 ? 0.885 12.056 4.135 1.00 93.31 208 ARG A C 1
ATOM 1617 O O . ARG A 1 208 ? 1.077 12.692 3.101 1.00 93.31 208 ARG A O 1
ATOM 1624 N N . TRP A 1 209 ? 0.063 11.012 4.192 1.00 91.44 209 TRP A N 1
ATOM 1625 C CA . TRP A 1 209 ? -0.706 10.546 3.037 1.00 91.44 209 TRP A CA 1
ATOM 1626 C C . TRP A 1 209 ? -1.762 11.547 2.572 1.00 91.44 209 TRP A C 1
ATOM 1628 O O . TRP A 1 209 ? -1.875 11.802 1.374 1.00 91.44 209 TRP A O 1
ATOM 1638 N N . LEU A 1 210 ? -2.477 12.189 3.498 1.00 91.94 210 LEU A N 1
ATOM 1639 C CA . LEU A 1 210 ? -3.449 13.231 3.167 1.00 91.94 210 LEU A CA 1
ATOM 1640 C C . LEU A 1 210 ? -2.811 14.385 2.385 1.00 91.94 210 LEU A C 1
ATOM 1642 O O . LEU A 1 210 ? -3.435 14.901 1.456 1.00 91.94 210 LEU A O 1
ATOM 1646 N N . LYS A 1 211 ? -1.577 14.759 2.741 1.00 90.56 211 LYS A N 1
ATOM 1647 C CA . LYS A 1 211 ? -0.779 15.794 2.065 1.00 90.56 211 LYS A CA 1
ATOM 1648 C C . LYS A 1 211 ? -0.171 15.332 0.734 1.00 90.56 211 LYS A C 1
ATOM 1650 O O . LYS A 1 211 ? 0.277 16.171 -0.042 1.00 90.56 211 LYS A O 1
ATOM 1655 N N . GLY A 1 212 ? -0.138 14.026 0.475 1.00 85.50 212 GLY A N 1
ATOM 1656 C CA . GLY A 1 212 ? 0.454 13.442 -0.725 1.00 85.50 212 GLY A CA 1
ATOM 1657 C C . GLY A 1 212 ? -0.418 13.572 -1.985 1.00 85.50 212 GLY A C 1
ATOM 1658 O O . GLY A 1 212 ? -1.623 13.845 -1.897 1.00 85.50 212 GLY A O 1
ATOM 1659 N N . PRO A 1 213 ? 0.168 13.346 -3.174 1.00 82.62 213 PRO A N 1
ATOM 1660 C CA . PRO A 1 213 ? -0.551 13.325 -4.453 1.00 82.62 213 PRO A CA 1
ATOM 1661 C C . PRO A 1 213 ? -1.552 12.154 -4.557 1.00 82.62 213 PRO A C 1
ATOM 1663 O O . PRO A 1 213 ? -1.475 11.202 -3.781 1.00 82.62 213 PRO A O 1
ATOM 1666 N N . THR A 1 214 ? -2.550 12.259 -5.446 1.00 77.31 214 THR A N 1
ATOM 1667 C CA . THR A 1 214 ? -3.540 11.206 -5.752 1.00 77.31 214 THR A CA 1
ATOM 1668 C C . THR A 1 214 ? -2.826 10.092 -6.519 1.00 77.31 214 THR A C 1
ATOM 1670 O O . THR A 1 214 ? -1.764 10.324 -7.096 1.00 77.31 214 THR A O 1
ATOM 1673 N N . GLU A 1 215 ? -3.416 8.898 -6.600 1.00 70.44 215 GLU A N 1
ATOM 1674 C CA . GLU A 1 215 ? -2.897 7.870 -7.513 1.00 70.44 215 GLU A CA 1
ATOM 1675 C C . GLU A 1 215 ? -2.900 8.341 -8.976 1.00 70.44 215 GLU A C 1
ATOM 1677 O O . GLU A 1 215 ? -1.979 8.044 -9.726 1.00 70.44 215 GLU A O 1
ATOM 1682 N N . GLU A 1 216 ? -3.897 9.131 -9.376 1.00 72.56 216 GLU A N 1
ATOM 1683 C CA . GLU A 1 216 ? -3.983 9.728 -10.712 1.00 72.56 216 GLU A CA 1
ATOM 1684 C C . GLU A 1 216 ? -2.878 10.769 -10.961 1.00 72.56 216 GLU A C 1
ATOM 1686 O O . GLU A 1 216 ? -2.305 10.815 -12.047 1.00 72.56 216 GLU A O 1
ATOM 1691 N N . GLU A 1 217 ? -2.536 11.580 -9.959 1.00 79.62 217 GLU A N 1
ATOM 1692 C CA . GLU A 1 217 ? -1.448 12.561 -10.005 1.00 79.62 217 GLU A CA 1
ATOM 1693 C C . GLU A 1 217 ? -0.092 11.845 -10.074 1.00 79.62 217 GLU A C 1
ATOM 1695 O O . GLU A 1 217 ? 0.758 12.222 -10.884 1.00 79.62 217 GLU A O 1
ATOM 1700 N N . ILE A 1 218 ? 0.089 10.774 -9.289 1.00 78.31 218 ILE A N 1
ATOM 1701 C CA . ILE A 1 218 ? 1.268 9.899 -9.355 1.00 78.31 218 ILE A CA 1
ATOM 1702 C C . ILE A 1 218 ? 1.367 9.256 -10.743 1.00 78.31 218 ILE A C 1
ATOM 1704 O O . ILE A 1 218 ? 2.393 9.392 -11.405 1.00 78.31 218 ILE A O 1
ATOM 1708 N N . GLY A 1 219 ? 0.295 8.628 -11.230 1.00 74.50 219 GLY A N 1
ATOM 1709 C CA . GLY A 1 219 ? 0.266 7.973 -12.537 1.00 74.50 219 GLY A CA 1
ATOM 1710 C C . GLY A 1 219 ? 0.491 8.949 -13.693 1.00 74.50 219 GLY A C 1
ATOM 1711 O O . GLY A 1 219 ? 1.211 8.638 -14.641 1.00 74.50 219 GLY A O 1
ATOM 1712 N N . SER A 1 220 ? -0.048 10.166 -13.599 1.00 80.00 220 SER A N 1
ATOM 1713 C CA . SER A 1 220 ? 0.196 11.237 -14.572 1.00 80.00 220 SER A CA 1
ATOM 1714 C C . SER A 1 220 ? 1.661 11.668 -14.578 1.00 80.00 220 SER A C 1
ATOM 1716 O O . SER A 1 220 ? 2.249 11.849 -15.647 1.00 80.00 220 SER A O 1
ATOM 1718 N N . PHE A 1 221 ? 2.273 11.799 -13.397 1.00 81.25 221 PHE A N 1
ATOM 1719 C CA . PHE A 1 221 ? 3.693 12.108 -13.266 1.00 81.25 221 PHE A CA 1
ATOM 1720 C C . PHE A 1 221 ? 4.572 10.996 -13.853 1.00 81.25 221 PHE A C 1
ATOM 1722 O O . PHE A 1 221 ? 5.497 11.277 -14.616 1.00 81.25 221 PHE A O 1
ATOM 1729 N N . GLU A 1 222 ? 4.264 9.733 -13.564 1.00 78.44 222 GLU A N 1
ATOM 1730 C CA . GLU A 1 222 ? 4.987 8.578 -14.102 1.00 78.44 222 GLU A CA 1
ATOM 1731 C C . GLU A 1 222 ? 4.851 8.464 -15.623 1.00 78.44 222 GLU A C 1
ATOM 1733 O O . GLU A 1 222 ? 5.853 8.271 -16.314 1.00 78.44 222 GLU A O 1
ATOM 1738 N N . ALA A 1 223 ? 3.647 8.663 -16.164 1.00 82.50 223 ALA A N 1
ATOM 1739 C CA . ALA A 1 223 ? 3.405 8.663 -17.603 1.00 82.50 223 ALA A CA 1
ATOM 1740 C C . ALA A 1 223 ? 4.163 9.799 -18.308 1.00 82.50 223 ALA A C 1
ATOM 1742 O O . ALA A 1 223 ? 4.784 9.583 -19.353 1.00 82.50 223 ALA A O 1
ATOM 1743 N N . ALA A 1 224 ? 4.162 11.004 -17.728 1.00 88.81 224 ALA A N 1
ATOM 1744 C CA . ALA A 1 224 ? 4.934 12.132 -18.242 1.00 88.81 224 ALA A CA 1
ATOM 1745 C C . ALA A 1 224 ? 6.442 11.845 -18.207 1.00 88.81 224 ALA A C 1
ATOM 1747 O O . ALA A 1 224 ? 7.153 12.139 -19.171 1.00 88.81 224 ALA A O 1
ATOM 1748 N N . ARG A 1 225 ? 6.924 11.221 -17.126 1.00 89.31 225 ARG A N 1
ATOM 1749 C CA . ARG A 1 225 ? 8.320 10.812 -16.973 1.00 89.31 225 ARG A CA 1
ATOM 1750 C C . ARG A 1 225 ? 8.722 9.784 -18.030 1.00 89.31 225 ARG A C 1
ATOM 1752 O O . ARG A 1 225 ? 9.745 9.972 -18.686 1.00 89.31 225 ARG A O 1
ATOM 1759 N N . GLU A 1 226 ? 7.925 8.738 -18.238 1.00 86.81 226 GLU A N 1
ATOM 1760 C CA . GLU A 1 226 ? 8.214 7.712 -19.249 1.00 86.81 226 GLU A CA 1
ATOM 1761 C C . GLU A 1 226 ? 8.199 8.299 -20.662 1.00 86.81 226 GLU A C 1
ATOM 1763 O O . GLU A 1 226 ? 9.103 8.033 -21.454 1.00 86.81 226 GLU A O 1
ATOM 1768 N N . LYS A 1 227 ? 7.235 9.179 -20.963 1.00 92.31 227 LYS A N 1
ATOM 1769 C CA . LYS A 1 227 ? 7.197 9.902 -22.237 1.00 92.31 227 LYS A CA 1
ATOM 1770 C C . LYS A 1 227 ? 8.468 10.730 -22.450 1.00 92.31 227 LYS A C 1
ATOM 1772 O O . LYS A 1 227 ? 9.084 10.639 -23.510 1.00 92.31 227 LYS A O 1
ATOM 1777 N N . ALA A 1 228 ? 8.896 11.492 -21.444 1.00 92.31 228 ALA A N 1
ATOM 1778 C CA . ALA A 1 228 ? 10.110 12.301 -21.524 1.00 92.31 228 ALA A CA 1
ATOM 1779 C C . ALA A 1 228 ? 11.368 11.441 -21.740 1.00 92.31 228 ALA A C 1
ATOM 1781 O O . ALA A 1 228 ? 12.229 11.798 -22.550 1.00 92.31 228 ALA A O 1
ATOM 1782 N N . PHE A 1 229 ? 11.463 10.288 -21.069 1.00 91.81 229 PHE A N 1
ATOM 1783 C CA . PHE A 1 229 ? 12.547 9.332 -21.293 1.00 91.81 229 PHE A CA 1
ATOM 1784 C C . PHE A 1 229 ? 12.510 8.733 -22.701 1.00 91.81 229 PHE A C 1
ATOM 1786 O O . PHE A 1 229 ? 13.554 8.657 -23.351 1.00 91.81 229 PHE A O 1
ATOM 1793 N N . ALA A 1 230 ? 11.336 8.351 -23.205 1.00 92.19 230 ALA A N 1
ATOM 1794 C CA . ALA A 1 230 ? 11.179 7.838 -24.563 1.00 92.19 230 ALA A CA 1
ATOM 1795 C C . ALA A 1 230 ? 11.621 8.867 -25.615 1.00 92.19 230 ALA A C 1
ATOM 1797 O O . ALA A 1 230 ? 12.412 8.542 -26.501 1.00 92.19 230 ALA A O 1
ATOM 1798 N N . GLU A 1 231 ? 11.203 10.125 -25.470 1.00 94.88 231 GLU A N 1
ATOM 1799 C CA . GLU A 1 231 ? 11.634 11.216 -26.346 1.00 94.88 231 GLU A CA 1
ATOM 1800 C C . GLU A 1 231 ? 13.141 11.486 -26.247 1.00 94.88 231 GLU A C 1
ATOM 1802 O O . GLU A 1 231 ? 13.796 11.745 -27.256 1.00 94.88 231 GLU A O 1
ATOM 1807 N N . ALA A 1 232 ? 13.726 11.420 -25.047 1.00 94.25 232 ALA A N 1
ATOM 1808 C CA . ALA A 1 232 ? 15.165 11.588 -24.864 1.00 94.25 232 ALA A CA 1
ATOM 1809 C C . ALA A 1 232 ? 15.970 10.465 -25.539 1.00 94.25 232 ALA A C 1
ATOM 1811 O O . ALA A 1 232 ? 16.980 10.754 -26.187 1.00 94.25 232 ALA A O 1
ATOM 1812 N N . ARG A 1 233 ? 15.507 9.210 -25.441 1.00 92.56 233 ARG A N 1
ATOM 1813 C CA . ARG A 1 233 ? 16.100 8.059 -26.143 1.00 92.56 233 ARG A CA 1
ATOM 1814 C C . ARG A 1 233 ? 16.029 8.232 -27.659 1.00 92.56 233 ARG A C 1
ATOM 1816 O O . ARG A 1 233 ? 17.018 7.988 -28.343 1.00 92.56 233 ARG A O 1
ATOM 1823 N N . GLU A 1 234 ? 14.900 8.707 -28.176 1.00 94.69 234 GLU A N 1
ATOM 1824 C CA . GLU A 1 234 ? 14.735 8.963 -29.608 1.00 94.69 234 GLU A CA 1
ATOM 1825 C C . GLU A 1 234 ? 15.652 10.094 -30.097 1.00 94.69 234 GLU A C 1
ATOM 1827 O O . GLU A 1 234 ? 16.383 9.926 -31.071 1.00 94.69 234 GLU A O 1
ATOM 1832 N N . ARG A 1 235 ? 15.720 11.214 -29.364 1.00 96.38 235 ARG A N 1
ATOM 1833 C CA . ARG A 1 235 ? 16.663 12.307 -29.661 1.00 96.38 235 ARG A CA 1
ATOM 1834 C C . ARG A 1 235 ? 18.120 11.847 -29.607 1.00 96.38 235 ARG A C 1
ATOM 1836 O O . ARG A 1 235 ? 18.949 12.331 -30.374 1.00 96.38 235 ARG A O 1
ATOM 1843 N N . TRP A 1 236 ? 18.470 10.947 -28.687 1.00 95.50 236 TRP A N 1
ATOM 1844 C CA . TRP A 1 236 ? 19.806 10.352 -28.644 1.00 95.50 236 TRP A CA 1
ATOM 1845 C C . TRP A 1 236 ? 20.085 9.507 -29.887 1.00 95.50 236 TRP A C 1
ATOM 1847 O O . TRP A 1 236 ? 21.104 9.730 -30.535 1.00 95.50 236 TRP A O 1
ATOM 1857 N N . ARG A 1 237 ? 19.149 8.637 -30.283 1.00 95.62 237 ARG A N 1
ATOM 1858 C CA . ARG A 1 237 ? 19.257 7.842 -31.513 1.00 95.62 237 ARG A CA 1
ATOM 1859 C C . ARG A 1 237 ? 19.461 8.719 -32.746 1.00 95.62 237 ARG A C 1
ATOM 1861 O O . ARG A 1 237 ? 20.403 8.494 -33.494 1.00 95.62 237 ARG A O 1
ATOM 1868 N N . GLN A 1 238 ? 18.644 9.756 -32.915 1.00 96.25 238 GLN A N 1
ATOM 1869 C CA . GLN A 1 238 ? 18.754 10.683 -34.046 1.00 96.25 238 GLN A CA 1
ATOM 1870 C C . GLN A 1 238 ? 20.110 11.397 -34.090 1.00 96.25 238 GLN A C 1
ATOM 1872 O O . GLN A 1 238 ? 20.680 11.561 -35.164 1.00 96.25 238 GLN A O 1
ATOM 1877 N N . ARG A 1 239 ? 20.663 11.783 -32.931 1.00 96.56 239 ARG A N 1
ATOM 1878 C CA . ARG A 1 239 ? 22.011 12.370 -32.857 1.00 96.56 239 ARG A CA 1
ATOM 1879 C C . ARG A 1 239 ? 23.104 11.375 -33.235 1.00 96.56 239 ARG A C 1
ATOM 1881 O O . ARG A 1 239 ? 24.042 11.769 -33.918 1.00 96.56 239 ARG A O 1
ATOM 1888 N N . VAL A 1 240 ? 22.989 10.115 -32.809 1.00 94.81 240 VAL A N 1
ATOM 1889 C CA . VAL A 1 240 ? 23.942 9.061 -33.190 1.00 94.81 240 VAL A CA 1
ATOM 1890 C C . VAL A 1 240 ? 23.890 8.807 -34.697 1.00 94.81 240 VAL A C 1
ATOM 1892 O O . VAL A 1 240 ? 24.940 8.773 -35.329 1.00 94.81 240 VAL A O 1
ATOM 1895 N N . GLU A 1 241 ? 22.701 8.715 -35.296 1.00 95.88 241 GLU A N 1
ATOM 1896 C CA . GLU A 1 241 ? 22.566 8.543 -36.750 1.00 95.88 241 GLU A CA 1
ATOM 1897 C C . GLU A 1 241 ? 23.104 9.748 -37.531 1.00 95.88 241 GLU A C 1
ATOM 1899 O O . GLU A 1 241 ? 23.864 9.577 -38.480 1.00 95.88 241 GLU A O 1
ATOM 1904 N N . ALA A 1 242 ? 22.799 10.975 -37.097 1.00 95.62 242 ALA A N 1
ATOM 1905 C CA . ALA A 1 242 ? 23.357 12.179 -37.712 1.00 95.62 242 ALA A CA 1
ATOM 1906 C C . ALA A 1 242 ? 24.892 12.228 -37.604 1.00 95.62 242 ALA A C 1
ATOM 1908 O O . ALA A 1 242 ? 25.569 12.651 -38.539 1.00 95.62 242 ALA A O 1
ATOM 1909 N N . TYR A 1 243 ? 25.453 11.768 -36.481 1.00 94.25 243 TYR A N 1
ATOM 1910 C CA . TYR A 1 243 ? 26.898 11.656 -36.300 1.00 94.25 243 TYR A CA 1
ATOM 1911 C C . TYR A 1 243 ? 27.517 10.596 -37.223 1.00 94.25 243 TYR A C 1
ATOM 1913 O O . TYR A 1 243 ? 28.564 10.844 -37.818 1.00 94.25 243 TYR A O 1
ATOM 1921 N N . ILE A 1 244 ? 26.860 9.444 -37.399 1.00 94.06 244 ILE A N 1
ATOM 1922 C CA . ILE A 1 244 ? 27.278 8.426 -38.372 1.00 94.06 244 ILE A CA 1
ATOM 1923 C C . ILE A 1 244 ? 27.277 9.013 -39.789 1.00 94.06 244 ILE A C 1
ATOM 1925 O O . ILE A 1 244 ? 28.254 8.823 -40.511 1.00 94.06 244 ILE A O 1
ATOM 1929 N N . GLU A 1 245 ? 26.250 9.775 -40.172 1.00 94.06 245 GLU A N 1
ATOM 1930 C CA . GLU A 1 245 ? 26.190 10.412 -41.493 1.00 94.06 245 GLU A CA 1
ATOM 1931 C C . GLU A 1 245 ? 27.354 11.389 -41.713 1.00 94.06 245 GLU A C 1
ATOM 1933 O O . GLU A 1 245 ? 28.063 11.294 -42.711 1.00 94.06 245 GLU A O 1
ATOM 1938 N N . GLN A 1 246 ? 27.641 12.253 -40.735 1.00 93.50 246 GLN A N 1
ATOM 1939 C CA . GLN A 1 246 ? 28.804 13.149 -40.789 1.00 93.50 246 GLN A CA 1
ATOM 1940 C C . GLN A 1 246 ? 30.124 12.381 -40.919 1.00 93.50 246 GLN A C 1
ATOM 1942 O O . GLN A 1 246 ? 31.041 12.808 -41.621 1.00 93.50 246 GLN A O 1
ATOM 1947 N N . LEU A 1 247 ? 30.247 11.234 -40.247 1.00 92.00 247 LEU A N 1
ATOM 1948 C CA . LEU A 1 247 ? 31.436 10.398 -40.357 1.00 92.00 247 LEU A CA 1
ATOM 1949 C C . LEU A 1 247 ? 31.558 9.734 -41.733 1.00 92.00 247 LEU A C 1
ATOM 1951 O O . LEU A 1 247 ? 32.690 9.481 -42.144 1.00 92.00 247 LEU A O 1
ATOM 1955 N N . ARG A 1 248 ? 30.464 9.474 -42.468 1.00 91.12 248 ARG A N 1
ATOM 1956 C CA . ARG A 1 248 ? 30.520 8.934 -43.844 1.00 91.12 248 ARG A CA 1
ATOM 1957 C C . ARG A 1 248 ? 31.213 9.887 -44.812 1.00 91.12 248 ARG A C 1
ATOM 1959 O O . ARG A 1 248 ? 31.968 9.424 -45.667 1.00 91.12 248 ARG A O 1
ATOM 1966 N N . GLU A 1 249 ? 31.030 11.189 -44.624 1.00 92.12 249 GLU A N 1
ATOM 1967 C CA . GLU A 1 249 ? 31.650 12.237 -45.445 1.00 92.12 249 GLU A CA 1
ATOM 1968 C C . GLU A 1 249 ? 33.166 12.367 -45.213 1.00 92.12 249 GLU A C 1
ATOM 1970 O O . GLU A 1 249 ? 33.886 12.894 -46.061 1.00 92.12 249 GLU A O 1
ATOM 1975 N N . GLN A 1 250 ? 33.682 11.854 -44.092 1.00 91.19 250 GLN A N 1
ATOM 1976 C CA . GLN A 1 250 ? 35.114 11.889 -43.790 1.00 91.19 250 GLN A CA 1
ATOM 1977 C C . GLN A 1 250 ? 35.910 10.864 -44.606 1.00 91.19 250 GLN A C 1
ATOM 1979 O O . GLN A 1 250 ? 35.400 9.849 -45.088 1.00 91.19 250 GLN A O 1
ATOM 1984 N N . SER A 1 251 ? 37.217 11.080 -44.733 1.00 90.56 251 SER A N 1
ATOM 1985 C CA . SER A 1 251 ? 38.095 10.083 -45.344 1.00 90.56 251 SER A CA 1
ATOM 1986 C C . SER A 1 251 ? 38.271 8.857 -44.436 1.00 90.56 251 SER A C 1
ATOM 1988 O O . SER A 1 251 ? 38.209 8.934 -43.206 1.00 90.56 251 SER A O 1
ATOM 1990 N N . ALA A 1 252 ? 38.585 7.699 -45.026 1.00 87.25 252 ALA A N 1
ATOM 1991 C CA . ALA A 1 252 ? 38.875 6.482 -44.260 1.00 87.25 252 ALA A CA 1
ATOM 1992 C C . ALA A 1 252 ? 40.035 6.671 -43.260 1.00 87.25 252 ALA A C 1
ATOM 1994 O O . ALA A 1 252 ? 40.031 6.083 -42.180 1.00 87.25 252 ALA A O 1
ATOM 1995 N N . LYS A 1 253 ? 41.006 7.535 -43.590 1.00 88.38 253 LYS A N 1
ATOM 1996 C CA . LYS A 1 253 ? 42.139 7.873 -42.720 1.00 88.38 253 LYS A CA 1
ATOM 1997 C C . LYS A 1 253 ? 41.709 8.692 -41.499 1.00 88.38 253 LYS A C 1
ATOM 1999 O O . LYS A 1 253 ? 42.289 8.520 -40.432 1.00 88.38 253 LYS A O 1
ATOM 2004 N N . GLU A 1 254 ? 40.717 9.567 -41.637 1.00 87.38 254 GLU A N 1
ATOM 2005 C CA . GLU A 1 254 ? 40.164 10.355 -40.527 1.00 87.38 254 GLU A CA 1
ATOM 2006 C C . GLU A 1 254 ? 39.310 9.490 -39.601 1.00 87.38 254 GLU A C 1
ATOM 2008 O O . GLU A 1 254 ? 39.546 9.494 -38.394 1.00 87.38 254 GLU A O 1
ATOM 2013 N N . ARG A 1 255 ? 38.439 8.635 -40.154 1.00 91.44 255 ARG A N 1
ATOM 2014 C CA . ARG A 1 255 ? 37.697 7.637 -39.363 1.00 91.44 255 ARG A CA 1
ATOM 2015 C C . ARG A 1 255 ? 38.623 6.663 -38.629 1.00 91.44 255 ARG A C 1
ATOM 2017 O O . ARG A 1 255 ? 38.389 6.335 -37.467 1.00 91.44 255 ARG A O 1
ATOM 2024 N N . ALA A 1 256 ? 39.719 6.235 -39.259 1.00 87.62 256 ALA A N 1
ATOM 2025 C CA . ALA A 1 256 ? 40.700 5.355 -38.623 1.00 87.62 256 ALA A CA 1
ATOM 2026 C C . ALA A 1 256 ? 41.350 5.984 -37.374 1.00 87.62 256 ALA A C 1
ATOM 2028 O O . ALA A 1 256 ? 41.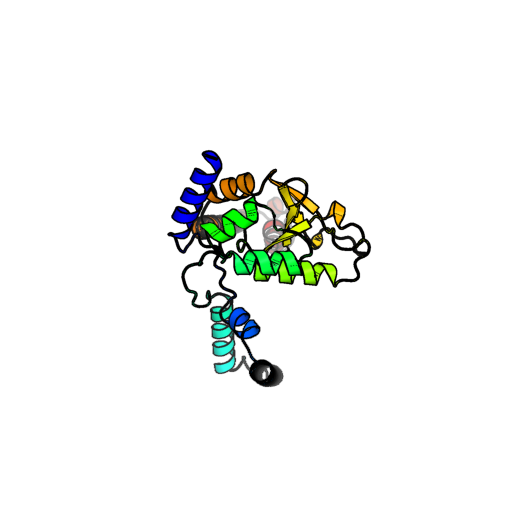607 5.262 -36.412 1.00 87.62 256 ALA A O 1
ATOM 2029 N N . LYS A 1 257 ? 41.542 7.315 -37.333 1.00 91.19 257 LYS A N 1
ATOM 2030 C CA . LYS A 1 257 ? 42.040 8.022 -36.132 1.00 91.19 257 LYS A CA 1
ATOM 2031 C C . LYS A 1 257 ? 41.073 7.941 -34.947 1.00 91.19 257 LYS A C 1
ATOM 2033 O O . LYS A 1 257 ? 41.515 8.039 -33.810 1.00 91.19 257 LYS A O 1
ATOM 2038 N N . LEU A 1 258 ? 39.782 7.740 -35.211 1.00 85.69 258 LEU A N 1
ATOM 2039 C CA . LEU A 1 258 ? 38.733 7.567 -34.202 1.00 85.69 258 LEU A CA 1
ATOM 2040 C C . LEU A 1 258 ? 38.508 6.090 -33.822 1.00 85.69 258 LEU A C 1
ATOM 2042 O O . LEU A 1 258 ? 37.567 5.775 -33.101 1.00 85.69 258 LEU A O 1
ATOM 2046 N N . GLY A 1 259 ? 39.336 5.159 -34.317 1.00 87.06 259 GLY A N 1
ATOM 2047 C CA . GLY A 1 259 ? 39.148 3.719 -34.090 1.00 87.06 259 GLY A CA 1
ATOM 2048 C C . GLY A 1 259 ? 38.022 3.093 -34.928 1.00 87.06 259 GLY A C 1
ATOM 2049 O O . GLY A 1 259 ? 37.539 2.005 -34.598 1.00 87.06 259 GLY A O 1
ATOM 2050 N N . LEU A 1 260 ? 37.617 3.766 -36.015 1.00 88.88 260 LEU A N 1
ATOM 2051 C CA . LEU A 1 260 ? 36.498 3.418 -36.904 1.00 88.88 260 LEU A CA 1
ATOM 2052 C C . LEU A 1 260 ? 36.969 3.004 -38.315 1.00 88.88 260 LEU A C 1
ATOM 2054 O O . LEU A 1 260 ? 36.335 3.315 -39.317 1.00 88.88 260 LEU A O 1
ATOM 2058 N N . GLY A 1 261 ? 38.121 2.333 -38.417 1.00 82.12 261 GLY A N 1
ATOM 2059 C CA . GLY A 1 261 ? 38.741 1.982 -39.707 1.00 82.12 261 GLY A CA 1
ATOM 2060 C C . GLY A 1 261 ? 38.239 0.692 -40.378 1.00 82.12 261 GLY A C 1
ATOM 2061 O O . GLY A 1 261 ? 38.628 0.423 -41.510 1.00 82.12 261 GLY A O 1
ATOM 2062 N N . GLY A 1 262 ? 37.429 -0.127 -39.698 1.00 84.50 262 GLY A N 1
ATOM 2063 C CA . GLY A 1 262 ? 36.926 -1.408 -40.224 1.00 84.50 262 GLY A CA 1
ATOM 2064 C C . GLY A 1 262 ? 35.621 -1.266 -41.013 1.00 84.50 262 GLY A C 1
ATOM 2065 O O . GLY A 1 262 ? 34.901 -0.300 -40.811 1.00 84.50 262 GLY A O 1
ATOM 2066 N N . ALA A 1 263 ? 35.275 -2.237 -41.867 1.00 82.25 263 ALA A N 1
ATOM 2067 C CA . ALA A 1 263 ? 34.087 -2.178 -42.738 1.00 82.25 263 ALA A CA 1
ATOM 2068 C C . ALA A 1 263 ? 32.742 -2.011 -41.990 1.00 82.25 263 ALA A C 1
ATOM 2070 O O . ALA A 1 263 ? 31.820 -1.416 -42.537 1.00 82.25 263 ALA A O 1
ATOM 2071 N N . ASN A 1 264 ? 32.657 -2.442 -40.725 1.00 90.19 264 ASN A N 1
ATOM 2072 C CA . ASN A 1 264 ? 31.425 -2.425 -39.919 1.00 90.19 264 ASN A CA 1
ATOM 2073 C C . ASN A 1 264 ? 31.450 -1.348 -38.817 1.00 90.19 264 ASN A C 1
ATOM 2075 O O . ASN A 1 264 ? 30.875 -1.514 -37.741 1.00 90.19 264 ASN A O 1
ATOM 2079 N N . TRP A 1 265 ? 32.181 -0.253 -39.032 1.00 92.19 265 TRP A N 1
ATOM 2080 C CA . TRP A 1 265 ? 32.348 0.790 -38.016 1.00 92.19 265 TRP A CA 1
ATOM 2081 C C . TRP A 1 265 ? 31.024 1.461 -37.607 1.00 92.19 265 TRP A C 1
ATOM 2083 O O . TRP A 1 265 ? 30.887 1.877 -36.459 1.00 92.19 265 TRP A O 1
ATOM 2093 N N . GLU A 1 266 ? 30.037 1.517 -38.505 1.00 92.44 266 GLU A N 1
ATOM 2094 C CA . GLU A 1 266 ? 28.708 2.069 -38.214 1.00 92.44 266 GLU A CA 1
ATOM 2095 C C . GLU A 1 266 ? 27.909 1.183 -37.255 1.00 92.44 266 GLU A C 1
ATOM 2097 O O . GLU A 1 266 ? 27.349 1.669 -36.277 1.00 92.44 266 GLU A O 1
ATOM 2102 N N . GLU A 1 267 ? 27.881 -0.129 -37.509 1.00 91.69 267 GLU A N 1
ATOM 2103 C CA . GLU A 1 267 ? 27.247 -1.113 -36.623 1.00 91.69 267 GLU A CA 1
ATOM 2104 C C . GLU A 1 267 ? 27.922 -1.115 -35.254 1.00 91.69 267 GLU A C 1
ATOM 2106 O O . GLU A 1 267 ? 27.247 -1.147 -34.229 1.00 91.69 267 GLU A O 1
ATOM 2111 N N . LYS A 1 268 ? 29.255 -0.989 -35.230 1.00 90.12 268 LYS A N 1
ATOM 2112 C CA . LYS A 1 268 ? 30.011 -0.829 -33.989 1.00 90.12 268 LYS A CA 1
ATOM 2113 C C . LYS A 1 268 ? 29.562 0.412 -33.212 1.00 90.12 268 LYS A C 1
ATOM 2115 O O . LYS A 1 268 ? 29.326 0.296 -32.019 1.00 90.12 268 LYS A O 1
ATOM 2120 N N . LEU A 1 269 ? 29.393 1.571 -33.854 1.00 91.88 269 LEU A N 1
ATOM 2121 C CA . LEU A 1 269 ? 28.909 2.778 -33.171 1.00 91.88 269 LEU A CA 1
ATOM 2122 C C . LEU A 1 269 ? 27.466 2.648 -32.680 1.00 91.88 269 LEU A C 1
ATOM 2124 O O . LEU A 1 269 ? 27.176 3.068 -31.562 1.00 91.88 269 LEU A O 1
ATOM 2128 N N . ARG A 1 270 ? 26.567 2.062 -33.480 1.00 93.12 270 ARG A N 1
ATOM 2129 C CA . ARG A 1 270 ? 25.182 1.812 -33.050 1.00 93.12 270 ARG A CA 1
ATOM 2130 C C . ARG A 1 270 ? 25.152 0.894 -31.836 1.00 93.12 270 ARG A C 1
ATOM 2132 O O . ARG A 1 270 ? 24.495 1.217 -30.853 1.00 93.12 270 ARG A O 1
ATOM 2139 N N . ARG A 1 271 ? 25.929 -0.185 -31.844 1.00 92.31 271 ARG A N 1
ATOM 2140 C CA . ARG A 1 271 ? 26.056 -1.072 -30.688 1.00 92.31 271 ARG A CA 1
ATOM 2141 C C . ARG A 1 271 ? 26.639 -0.358 -29.476 1.00 92.31 271 ARG A C 1
ATOM 2143 O O . ARG A 1 271 ? 26.058 -0.405 -28.398 1.00 92.31 271 ARG A O 1
ATOM 2150 N N . ASP A 1 272 ? 27.763 0.328 -29.650 1.00 91.38 272 ASP A N 1
ATOM 2151 C CA . ASP A 1 272 ? 28.509 0.915 -28.539 1.00 91.38 272 ASP A CA 1
ATOM 2152 C C . ASP A 1 272 ? 27.765 2.126 -27.918 1.00 91.38 272 ASP A C 1
ATOM 2154 O O . ASP A 1 272 ? 27.898 2.372 -26.721 1.00 91.38 272 ASP A O 1
ATOM 2158 N N . LEU A 1 273 ? 26.952 2.866 -28.692 1.00 90.31 273 LEU A N 1
ATOM 2159 C CA . LEU A 1 273 ? 26.239 4.072 -28.229 1.00 90.31 273 LEU A CA 1
ATOM 2160 C C . LEU A 1 273 ? 24.730 3.886 -28.004 1.00 90.31 273 LEU A C 1
ATOM 2162 O O . LEU A 1 273 ? 24.134 4.655 -27.245 1.00 90.31 273 LEU A O 1
ATOM 2166 N N . LEU A 1 274 ? 24.093 2.914 -28.661 1.00 88.69 274 LEU A N 1
ATOM 2167 C CA . LEU A 1 274 ? 22.652 2.638 -28.546 1.00 88.69 274 LEU A CA 1
ATOM 2168 C C . LEU A 1 274 ? 22.346 1.277 -27.909 1.00 88.69 274 LEU A C 1
ATOM 2170 O O . LEU A 1 274 ? 21.185 1.030 -27.591 1.00 88.69 274 LEU A O 1
ATOM 2174 N N . GLY A 1 275 ? 23.348 0.411 -27.715 1.00 83.44 275 GLY A N 1
ATOM 2175 C CA . GLY A 1 275 ? 23.161 -0.936 -27.169 1.00 83.44 275 GLY A CA 1
ATOM 2176 C C . GLY A 1 275 ? 22.430 -1.896 -28.115 1.00 83.44 275 GLY A C 1
ATOM 2177 O O . GLY A 1 275 ? 21.771 -2.814 -27.631 1.00 83.44 275 GLY A O 1
ATOM 2178 N N . GLN A 1 276 ? 22.486 -1.641 -29.429 1.00 70.38 276 GLN A N 1
ATOM 2179 C CA . GLN A 1 276 ? 21.853 -2.448 -30.486 1.00 70.38 276 GLN A CA 1
ATOM 2180 C C . GLN A 1 276 ? 22.725 -3.601 -30.982 1.00 70.38 276 GLN A C 1
ATOM 2182 O O . GLN A 1 276 ? 23.963 -3.432 -31.024 1.00 70.38 276 GLN A O 1
#

Secondary structure (DSSP, 8-state):
-HHHHHHHHHHHHHHTSGGGB-----BHHHHHHHH--HHHHHHHHHHHHHHHHHHHHHHHTTPPPPHHHHHHHHHHHHHHHSBPP----PPPPHHHHHHHHHHHTSPPPHHHHHHHHHT-SSSBSSTT-BPPHHHHHHHHHHHHHS--SSPPPTTEEEEEEETTEEEEEETTT--EEEE-GGGS-TT---HHHHEEEEESSHHHHHHHHHHSPPHHHHHHHHHHHHHHHHHHHHHHHHHHHHHHHHHHHS-HHHHHHTT--STTHHHHHHHHHH--

Foldseek 3Di:
DVLLVVLLVLLQVQLVDPLQQLPPQCQLVRVCVVVDDPVRVVVVVVVVVVLVVQVVVCVVVVHDRDPVSVVVVVVVVCSNVHRDDDDRFAADDPVLQVVLCVLLVHHDAPSLNCCRRRRGQWRGAPASTFHGSVRQSVVVVVQQPDPAQVGDDSQWGFGDDNPNFTWTQRSVQQFIWIADPVPADPNSNPRVVSIDTPGSHPSRRRVVRSPDDGVVRVVVVVVVVVVVVVVVLVVQVVVLVVVVVVVVPDDLVVCVVVVQNDPCSSVVSCCVRVVD